Protein AF-0000000086883557 (afdb_homodimer)

Sequence (274 aa):
MPVPKRKIREAVIESIFQLNFFEIKLDELIENLNDICKEKKINMEEPLIYVKYIKENLSSIDKIIEDNLKNWSFDRIGNVEKSVLRLAIYEILEKKETPIKVIIDEAIELSKKYSEETSGKFVNGILDRIARKYERLMPVPKRKIREAVIESIFQLNFFEIKLDELIENLNDICKEKKINMEEPLIYVKYIKENLSSIDKIIEDNLKNWSFDRIGNVEKSVLRLAIYEILEKKETPIKVIIDEAIELSKKYSEETSGKFVNGILDRIARKYERL

InterPro domains:
  IPR006027 NusB/RsmB/TIM44 [PF01029] (7-132)
  IPR011605 NusB antitermination factor [MF_00073] (3-135)
  IPR011605 NusB antitermination factor [PTHR11078] (53-134)
  IPR011605 NusB antitermination factor [TIGR01951] (5-133)
  IPR035926 NusB-like superfamily [G3DSA:1.10.940.10] (3-136)
  IPR035926 NusB-like superfamily [SSF48013] (4-134)

Organism: NCBI:txid2108365

Solvent-accessible surface area (backbone atoms only — not comparable to full-atom values): 15095 Å² total; per-residue (Å²): 125,87,72,58,68,65,60,42,52,50,44,35,36,65,42,51,41,54,59,74,78,43,93,68,54,70,68,60,48,50,52,51,35,51,54,47,21,57,74,69,70,48,78,52,68,64,35,46,54,54,48,50,51,45,66,76,39,39,69,62,50,50,46,56,53,48,74,54,43,78,100,56,59,69,87,72,52,50,61,54,52,51,30,36,49,49,52,39,50,49,39,64,73,69,38,74,86,52,56,63,69,56,48,50,53,52,34,23,52,50,21,20,53,50,29,19,54,51,36,23,53,50,49,43,54,40,48,54,57,51,43,58,72,57,61,75,104,126,86,71,57,66,64,59,40,51,50,42,35,36,67,41,51,42,54,60,74,78,44,94,70,55,68,68,59,48,51,54,51,35,50,54,47,21,59,75,69,71,47,77,52,69,64,35,47,55,56,47,51,52,46,64,78,39,38,70,62,51,50,47,57,53,48,73,55,44,78,100,56,59,69,86,73,52,49,61,53,53,50,30,34,49,51,51,41,50,49,39,64,73,69,38,76,87,53,57,63,69,56,46,50,52,50,35,24,52,50,21,21,54,50,27,20,54,52,36,22,53,52,48,43,55,41,48,53,58,51,41,63,74,60,55,73,118

Secondary structure (DSSP, 8-state):
----HHHHHHHHHHHHGGGGTS---HHHHHHHHHHHHHHHT--SHHHHHHHHHHHHTHHHHHHHHHHT-SS--GGGS-HHHHHHHHHHHHHHHH-TTS-HHHHHHHHHHHHHHHHHHHHHHHHHHHHHHHHHHHHT-/----HHHHHHHHHHHHGGGGTS---HHHHHHHHHHHHHHHT--SHHHHHHHHHHHHTHHHHHHHHHHT-SS--GGGS-HHHHHHHHHHHHHHHH-TTS-HHHHHHHHHHHHHHHHHHHHHHHHHHHHHHHHHHH---

Structure (mmCIF, N/CA/C/O backbone):
data_AF-0000000086883557-model_v1
#
loop_
_entity.id
_entity.type
_entity.pdbx_description
1 polymer 'Transcription antitermination protein NusB'
#
loop_
_atom_site.group_PDB
_atom_site.id
_atom_site.type_symbol
_atom_site.label_atom_id
_atom_site.label_alt_id
_atom_site.label_comp_id
_atom_site.label_asym_id
_atom_site.label_entity_id
_atom_site.label_seq_id
_atom_site.pdbx_PDB_ins_code
_atom_site.Cartn_x
_atom_site.Cartn_y
_atom_site.Cartn_z
_atom_site.occupancy
_atom_site.B_iso_or_equiv
_atom_site.auth_seq_id
_atom_site.auth_comp_id
_atom_site.auth_asym_id
_atom_site.auth_atom_id
_atom_site.pdbx_PDB_model_num
ATOM 1 N N . MET A 1 1 ? 25.578 -9.609 -20.281 1 45.09 1 MET A N 1
ATOM 2 C CA . MET A 1 1 ? 25.766 -9.461 -18.844 1 45.09 1 MET A CA 1
ATOM 3 C C . MET A 1 1 ? 24.5 -9.867 -18.094 1 45.09 1 MET A C 1
ATOM 5 O O . MET A 1 1 ? 23.391 -9.562 -18.531 1 45.09 1 MET A O 1
ATOM 9 N N . PRO A 1 2 ? 24.609 -10.844 -17.203 1 57 2 PRO A N 1
ATOM 10 C CA . PRO A 1 2 ? 23.391 -11.414 -16.609 1 57 2 PRO A CA 1
ATOM 11 C C . PRO A 1 2 ? 22.484 -10.359 -15.992 1 57 2 PRO A C 1
ATOM 13 O O . PRO A 1 2 ? 22.953 -9.398 -15.391 1 57 2 PRO A O 1
ATOM 16 N N . VAL A 1 3 ? 21.328 -10.133 -16.562 1 70 3 VAL A N 1
ATOM 17 C CA . VAL A 1 3 ? 20.344 -9.156 -16.109 1 70 3 VAL A CA 1
ATOM 18 C C . VAL A 1 3 ? 20.156 -9.297 -14.594 1 70 3 VAL A C 1
ATOM 20 O O . VAL A 1 3 ? 20.031 -10.406 -14.078 1 70 3 VAL A O 1
ATOM 23 N N . PRO A 1 4 ? 20.312 -8.188 -13.922 1 85.31 4 PRO A N 1
ATOM 24 C CA . PRO A 1 4 ? 20.047 -8.234 -12.477 1 85.31 4 PRO A CA 1
ATOM 25 C C . PRO A 1 4 ? 18.719 -8.891 -12.141 1 85.31 4 PRO A C 1
ATOM 27 O O . PRO A 1 4 ? 17.703 -8.602 -12.789 1 85.31 4 PRO A O 1
ATOM 30 N N . LYS A 1 5 ? 18.766 -9.891 -11.305 1 93.62 5 LYS A N 1
ATOM 31 C CA . LYS A 1 5 ? 17.578 -10.633 -10.875 1 93.62 5 LYS A CA 1
ATOM 32 C C . LYS A 1 5 ? 16.453 -9.695 -10.461 1 93.62 5 LYS A C 1
ATOM 34 O O . LYS A 1 5 ? 15.281 -9.984 -10.68 1 93.62 5 LYS A O 1
ATOM 39 N N . ARG A 1 6 ? 16.781 -8.562 -10 1 94.69 6 ARG A N 1
ATOM 40 C CA . ARG A 1 6 ? 15.812 -7.562 -9.578 1 94.69 6 ARG A CA 1
ATOM 41 C C . ARG A 1 6 ? 14.961 -7.09 -10.75 1 94.69 6 ARG A C 1
ATOM 43 O O . ARG A 1 6 ? 13.75 -6.91 -10.617 1 94.69 6 ARG A O 1
ATOM 50 N N . LYS A 1 7 ? 15.57 -6.816 -11.883 1 96.06 7 LYS A N 1
ATOM 51 C CA . LYS A 1 7 ? 14.844 -6.367 -13.07 1 96.06 7 LYS A CA 1
ATOM 52 C C . LYS A 1 7 ? 13.875 -7.441 -13.562 1 96.06 7 LYS A C 1
ATOM 54 O O . LYS A 1 7 ? 12.797 -7.125 -14.062 1 96.06 7 LYS A O 1
ATOM 59 N N . ILE A 1 8 ? 14.367 -8.656 -13.445 1 97.38 8 ILE A N 1
ATOM 60 C CA . ILE A 1 8 ? 13.516 -9.781 -13.828 1 97.38 8 ILE A CA 1
ATOM 61 C C . ILE A 1 8 ? 12.281 -9.82 -12.93 1 97.38 8 ILE A C 1
ATOM 63 O O . ILE A 1 8 ? 11.148 -9.898 -13.414 1 97.38 8 ILE A O 1
ATOM 67 N N . ARG A 1 9 ? 12.539 -9.75 -11.672 1 98.31 9 ARG A N 1
ATOM 68 C CA . ARG A 1 9 ? 11.445 -9.75 -10.711 1 98.31 9 ARG A CA 1
ATOM 69 C C . ARG A 1 9 ? 10.469 -8.609 -10.984 1 98.31 9 ARG A C 1
ATOM 71 O O . ARG A 1 9 ? 9.258 -8.789 -10.922 1 98.31 9 ARG A O 1
ATOM 78 N N . GLU A 1 10 ? 10.977 -7.422 -11.273 1 98.25 10 GLU A N 1
ATOM 79 C CA . GLU A 1 10 ? 10.141 -6.258 -11.555 1 98.25 10 GLU A CA 1
ATOM 80 C C . GLU A 1 10 ? 9.281 -6.484 -12.797 1 98.25 10 GLU A C 1
ATOM 82 O O . GLU A 1 10 ? 8.086 -6.16 -12.797 1 98.25 10 GLU A O 1
ATOM 87 N N . ALA A 1 11 ? 9.906 -7.012 -13.82 1 98.25 11 ALA A N 1
ATOM 88 C CA . ALA A 1 11 ? 9.148 -7.297 -15.039 1 98.25 11 ALA A CA 1
ATOM 89 C C . ALA A 1 11 ? 8.023 -8.289 -14.766 1 98.25 11 ALA A C 1
ATOM 91 O O . ALA A 1 11 ? 6.906 -8.117 -15.266 1 98.25 11 ALA A O 1
ATOM 92 N N . VAL A 1 12 ? 8.32 -9.289 -13.969 1 98.5 12 VAL A N 1
ATOM 93 C CA . VAL A 1 12 ? 7.336 -10.312 -13.641 1 98.5 12 VAL A CA 1
ATOM 94 C C . VAL A 1 12 ? 6.191 -9.703 -12.836 1 98.5 12 VAL A C 1
ATOM 96 O O . VAL A 1 12 ? 5.02 -9.914 -13.156 1 98.5 12 VAL A O 1
ATOM 99 N N . ILE A 1 13 ? 6.512 -8.922 -11.836 1 98.56 13 ILE A N 1
ATOM 100 C CA . ILE A 1 13 ? 5.504 -8.297 -10.984 1 98.56 13 ILE A CA 1
ATOM 101 C C . ILE A 1 13 ? 4.582 -7.422 -11.836 1 98.56 13 ILE A C 1
ATOM 103 O O . ILE A 1 13 ? 3.357 -7.496 -11.703 1 98.56 13 ILE A O 1
ATOM 107 N N . GLU A 1 14 ? 5.145 -6.598 -12.703 1 98.06 14 GLU A N 1
ATOM 108 C CA . GLU A 1 14 ? 4.359 -5.699 -13.547 1 98.06 14 GLU A CA 1
ATOM 109 C C . GLU A 1 14 ? 3.438 -6.484 -14.477 1 98.06 14 GLU A C 1
ATOM 111 O O . GLU A 1 14 ? 2.311 -6.059 -14.742 1 98.06 14 GLU A O 1
ATOM 116 N N . SER A 1 15 ? 3.916 -7.59 -14.883 1 97.81 15 SER A N 1
ATOM 117 C CA . SER A 1 15 ? 3.127 -8.422 -15.789 1 97.81 15 SER A CA 1
ATOM 118 C C . SER A 1 15 ? 1.973 -9.094 -15.055 1 97.81 15 SER A C 1
ATOM 120 O O . SER A 1 15 ? 0.831 -9.055 -15.523 1 97.81 15 SER A O 1
ATOM 122 N N . ILE A 1 16 ? 2.229 -9.664 -13.914 1 98.06 16 ILE A N 1
ATOM 123 C CA . ILE A 1 16 ? 1.218 -10.484 -13.258 1 98.06 16 ILE A CA 1
ATOM 124 C C . ILE A 1 16 ? 0.276 -9.594 -12.453 1 98.06 16 ILE A C 1
ATOM 126 O O . ILE A 1 16 ? -0.76 -10.055 -11.961 1 98.06 16 ILE A O 1
ATOM 130 N N . PHE A 1 17 ? 0.63 -8.305 -12.375 1 97.12 17 PHE A N 1
ATOM 131 C CA . PHE A 1 17 ? -0.223 -7.355 -11.664 1 97.12 17 PHE A CA 1
ATOM 132 C C . PHE A 1 17 ? -1.636 -7.367 -12.234 1 97.12 17 PHE A C 1
ATOM 134 O O . PHE A 1 17 ? -2.611 -7.234 -11.5 1 97.12 17 PHE A O 1
ATOM 141 N N . GLN A 1 18 ? -1.78 -7.582 -13.461 1 93.56 18 GLN A N 1
ATOM 142 C CA . GLN A 1 18 ? -3.064 -7.547 -14.156 1 93.56 18 GLN A CA 1
ATOM 143 C C . GLN A 1 18 ? -3.963 -8.695 -13.703 1 93.56 18 GLN A C 1
ATOM 145 O O . GLN A 1 18 ? -5.188 -8.609 -13.812 1 93.56 18 GLN A O 1
ATOM 150 N N . LEU A 1 19 ? -3.354 -9.727 -13.195 1 95.81 19 LEU A N 1
ATOM 151 C CA . LEU A 1 19 ? -4.098 -10.906 -12.766 1 95.81 19 LEU A CA 1
ATOM 152 C C . LEU A 1 19 ? -5.031 -10.57 -11.609 1 95.81 19 LEU A C 1
ATOM 154 O O . LEU A 1 19 ? -5.973 -11.312 -11.328 1 95.81 19 LEU A O 1
ATOM 158 N N . ASN A 1 20 ? -4.742 -9.453 -10.938 1 93.56 20 ASN A N 1
ATOM 159 C CA . ASN A 1 20 ? -5.555 -9.055 -9.789 1 93.56 20 ASN A CA 1
ATOM 160 C C . ASN A 1 20 ? -6.91 -8.508 -10.219 1 93.56 20 ASN A C 1
ATOM 162 O O . ASN A 1 20 ? -7.836 -8.422 -9.414 1 93.56 20 ASN A O 1
ATOM 166 N N . PHE A 1 21 ? -7.082 -8.141 -11.492 1 89.69 21 PHE A N 1
ATOM 167 C CA . PHE A 1 21 ? -8.25 -7.387 -11.914 1 89.69 21 PHE A CA 1
ATOM 168 C C . PHE A 1 21 ? -9.117 -8.211 -12.859 1 89.69 21 PHE A C 1
ATOM 170 O O . PHE A 1 21 ? -10.336 -8.023 -12.93 1 89.69 21 PHE A O 1
ATOM 177 N N . PHE A 1 22 ? -8.461 -9.047 -13.656 1 86.19 22 PHE A N 1
ATOM 178 C CA . PHE A 1 22 ? -9.234 -9.797 -14.633 1 86.19 22 PHE A CA 1
ATOM 179 C C . PHE A 1 22 ? -8.57 -11.133 -14.945 1 86.19 22 PHE A C 1
ATOM 181 O O . PHE A 1 22 ? -7.395 -11.336 -14.625 1 86.19 22 PHE A O 1
ATOM 188 N N . GLU A 1 23 ? -9.492 -11.984 -15.422 1 91.38 23 GLU A N 1
ATOM 189 C CA . GLU A 1 23 ? -8.945 -13.227 -15.969 1 91.38 23 GLU A CA 1
ATOM 190 C C . GLU A 1 23 ? -8.273 -12.984 -17.312 1 91.38 23 GLU A C 1
ATOM 192 O O . GLU A 1 23 ? -8.883 -12.43 -18.234 1 91.38 23 GLU A O 1
ATOM 197 N N . ILE A 1 24 ? -7.039 -13.227 -17.359 1 93.81 24 ILE A N 1
ATOM 198 C CA . ILE A 1 24 ? -6.281 -13 -18.594 1 93.81 24 ILE A CA 1
ATOM 199 C C . ILE A 1 24 ? -5.75 -14.328 -19.125 1 93.81 24 ILE A C 1
ATOM 201 O O . ILE A 1 24 ? -5.273 -15.164 -18.359 1 93.81 24 ILE A O 1
ATOM 205 N N . LYS A 1 25 ? -5.84 -14.484 -20.422 1 96.31 25 LYS A N 1
ATOM 206 C CA . LYS A 1 25 ? -5.281 -15.68 -21.047 1 96.31 25 LYS A CA 1
ATOM 207 C C . LYS A 1 25 ? -3.756 -15.633 -21.062 1 96.31 25 LYS A C 1
ATOM 209 O O . LYS A 1 25 ? -3.166 -14.547 -21.094 1 96.31 25 LYS A O 1
ATOM 214 N N . LEU A 1 26 ? -3.217 -16.797 -21.031 1 96.56 26 LEU A N 1
ATOM 215 C CA . LEU A 1 26 ? -1.764 -16.906 -20.984 1 96.56 26 LEU A CA 1
ATOM 216 C C . LEU A 1 26 ? -1.119 -16.172 -22.141 1 96.56 26 LEU A C 1
ATOM 218 O O . LEU A 1 26 ? -0.122 -15.461 -21.969 1 96.56 26 LEU A O 1
ATOM 222 N N . ASP A 1 27 ? -1.685 -16.25 -23.297 1 96.88 27 ASP A N 1
ATOM 223 C CA . ASP A 1 27 ? -1.111 -15.617 -24.484 1 96.88 27 ASP A CA 1
ATOM 224 C C . ASP A 1 27 ? -1.083 -14.102 -24.328 1 96.88 27 ASP A C 1
ATOM 226 O O . ASP A 1 27 ? -0.116 -13.445 -24.734 1 96.88 27 ASP A O 1
ATOM 230 N N . GLU A 1 28 ? -2.148 -13.531 -23.844 1 96.75 28 GLU A N 1
ATOM 231 C CA . GLU A 1 28 ? -2.217 -12.094 -23.609 1 96.75 28 GLU A CA 1
ATOM 232 C C . GLU A 1 28 ? -1.212 -11.656 -22.547 1 96.75 28 GLU A C 1
ATOM 234 O O . GLU A 1 28 ? -0.59 -10.602 -22.656 1 96.75 28 GLU A O 1
ATOM 239 N N . LEU A 1 29 ? -1.139 -12.469 -21.531 1 96.88 29 LEU A N 1
ATOM 240 C CA . LEU A 1 29 ? -0.191 -12.203 -20.453 1 96.88 29 LEU A CA 1
ATOM 241 C C . LEU A 1 29 ? 1.24 -12.18 -20.984 1 96.88 29 LEU A C 1
ATOM 243 O O . LEU A 1 29 ? 2.041 -11.336 -20.594 1 96.88 29 LEU A O 1
ATOM 247 N N . ILE A 1 30 ? 1.57 -13.094 -21.891 1 97.12 30 ILE A N 1
ATOM 248 C CA . ILE A 1 30 ? 2.896 -13.203 -22.5 1 97.12 30 ILE A CA 1
ATOM 249 C C . ILE A 1 30 ? 3.166 -12 -23.391 1 97.12 30 ILE A C 1
ATOM 251 O O . ILE A 1 30 ? 4.277 -11.461 -23.391 1 97.12 30 ILE A O 1
ATOM 255 N N . GLU A 1 31 ? 2.164 -11.57 -24.078 1 97.25 31 GLU A N 1
ATOM 256 C CA . GLU A 1 31 ? 2.305 -10.391 -24.922 1 97.25 31 GLU A CA 1
ATOM 257 C C . GLU A 1 31 ? 2.627 -9.156 -24.078 1 97.25 31 GLU A C 1
ATOM 259 O O . GLU A 1 31 ? 3.498 -8.359 -24.453 1 97.25 31 GLU A O 1
ATOM 264 N N . ASN A 1 32 ? 1.91 -9 -23 1 96.69 32 ASN A N 1
ATOM 265 C CA . ASN A 1 32 ? 2.17 -7.895 -22.078 1 96.69 32 ASN A CA 1
ATOM 266 C C . ASN A 1 32 ? 3.592 -7.949 -21.531 1 96.69 32 ASN A C 1
ATOM 268 O O . ASN A 1 32 ? 4.266 -6.926 -21.438 1 96.69 32 ASN A O 1
ATOM 272 N N . LEU A 1 33 ? 4 -9.141 -21.172 1 98 33 LEU A N 1
ATOM 273 C CA . LEU A 1 33 ? 5.348 -9.344 -20.641 1 98 33 LEU A CA 1
ATOM 274 C C . LEU A 1 33 ? 6.395 -8.922 -21.672 1 98 33 LEU A C 1
ATOM 276 O O . LEU A 1 33 ? 7.41 -8.32 -21.328 1 98 33 LEU A O 1
ATOM 280 N N . ASN A 1 34 ? 6.141 -9.289 -22.891 1 97.81 34 ASN A N 1
ATOM 281 C CA . ASN A 1 34 ? 7.055 -8.922 -23.969 1 97.81 34 ASN A CA 1
ATOM 282 C C . ASN A 1 34 ? 7.242 -7.406 -24.047 1 97.81 34 ASN A C 1
ATOM 284 O O . ASN A 1 34 ? 8.367 -6.926 -24.188 1 97.81 34 ASN A O 1
ATOM 288 N N . ASP A 1 35 ? 6.18 -6.676 -23.969 1 97.94 35 ASP A N 1
ATOM 289 C CA . ASP A 1 35 ? 6.23 -5.219 -24 1 97.94 35 ASP A CA 1
ATOM 290 C C . ASP A 1 35 ? 7.016 -4.664 -22.812 1 97.94 35 ASP A C 1
ATOM 292 O O . ASP A 1 35 ? 7.824 -3.75 -22.969 1 97.94 35 ASP A O 1
ATOM 296 N N . ILE A 1 36 ? 6.789 -5.227 -21.656 1 97.75 36 ILE A N 1
ATOM 297 C CA . ILE A 1 36 ? 7.457 -4.793 -20.438 1 97.75 36 ILE A CA 1
ATOM 298 C C . ILE A 1 36 ? 8.961 -5.039 -20.562 1 97.75 36 ILE A C 1
ATOM 300 O O . ILE A 1 36 ? 9.766 -4.168 -20.219 1 97.75 36 ILE A O 1
ATOM 304 N N . CYS A 1 37 ? 9.312 -6.215 -21.016 1 98 37 CYS A N 1
ATOM 305 C CA . CYS A 1 37 ? 10.719 -6.57 -21.156 1 98 37 CYS A CA 1
ATOM 306 C C . CYS A 1 37 ? 11.414 -5.672 -22.172 1 98 37 CYS A C 1
ATOM 308 O O . CYS A 1 37 ? 12.57 -5.293 -21.984 1 98 37 CYS A O 1
ATOM 310 N N . LYS A 1 38 ? 10.727 -5.367 -23.219 1 97.5 38 LYS A N 1
ATOM 311 C CA . LYS A 1 38 ? 11.266 -4.438 -24.203 1 97.5 38 LYS A CA 1
ATOM 312 C C . LYS A 1 38 ? 11.523 -3.068 -23.594 1 97.5 38 LYS A C 1
ATOM 314 O O . LYS A 1 38 ? 12.594 -2.482 -23.797 1 97.5 38 LYS A O 1
ATOM 319 N N . GLU A 1 39 ? 10.617 -2.631 -22.891 1 96.31 39 GLU A N 1
ATOM 320 C CA . GLU A 1 39 ? 10.742 -1.332 -22.234 1 96.31 39 GLU A CA 1
ATOM 321 C C . GLU A 1 39 ? 11.906 -1.321 -21.25 1 96.31 39 GLU A C 1
ATOM 323 O O . GLU A 1 39 ? 12.609 -0.32 -21.125 1 96.31 39 GLU A O 1
ATOM 328 N N . LYS A 1 40 ? 12.062 -2.479 -20.547 1 96 40 LYS A N 1
ATOM 329 C CA . LYS A 1 40 ? 13.102 -2.574 -19.516 1 96 40 LYS A CA 1
ATOM 330 C C . LYS A 1 40 ? 14.422 -3.025 -20.125 1 96 40 LYS A C 1
ATOM 332 O O . LYS A 1 40 ? 15.43 -3.125 -19.422 1 96 40 LYS A O 1
ATOM 337 N N . LYS A 1 41 ? 14.414 -3.297 -21.391 1 95.56 41 LYS A N 1
ATOM 338 C CA . LYS A 1 41 ? 15.602 -3.723 -22.125 1 95.56 41 LYS A CA 1
ATOM 339 C C . LYS A 1 41 ? 16.219 -4.973 -21.5 1 95.56 41 LYS A C 1
ATOM 341 O O . LYS A 1 41 ? 17.422 -5.023 -21.266 1 95.56 41 LYS A O 1
ATOM 346 N N . ILE A 1 42 ? 15.352 -5.965 -21.203 1 96.06 42 ILE A N 1
ATOM 347 C CA . ILE A 1 42 ? 15.844 -7.242 -20.703 1 96.06 42 ILE A CA 1
ATOM 348 C C . ILE A 1 42 ? 15.305 -8.375 -21.578 1 96.06 42 ILE A C 1
ATOM 350 O O . ILE A 1 42 ? 14.281 -8.219 -22.25 1 96.06 42 ILE A O 1
ATOM 354 N N . ASN A 1 43 ? 16.031 -9.469 -21.531 1 95.38 43 ASN A N 1
ATOM 355 C CA . ASN A 1 43 ? 15.594 -10.672 -22.234 1 95.38 43 ASN A CA 1
ATOM 356 C C . ASN A 1 43 ? 14.383 -11.297 -21.547 1 95.38 43 ASN A C 1
ATOM 358 O O . ASN A 1 43 ? 14.328 -11.367 -20.312 1 95.38 43 ASN A O 1
ATOM 362 N N . MET A 1 44 ? 13.422 -11.734 -22.328 1 95.81 44 MET A N 1
ATOM 363 C CA . MET A 1 44 ? 12.148 -12.219 -21.797 1 95.81 44 MET A CA 1
ATOM 364 C C . MET A 1 44 ? 12.25 -13.68 -21.391 1 95.81 44 MET A C 1
ATOM 366 O O . MET A 1 44 ? 11.352 -14.211 -20.734 1 95.81 44 MET A O 1
ATOM 370 N N . GLU A 1 45 ? 13.336 -14.336 -21.688 1 96.19 45 GLU A N 1
ATOM 371 C CA . GLU A 1 45 ? 13.453 -15.773 -21.484 1 96.19 45 GLU A CA 1
ATOM 372 C C . GLU A 1 45 ? 13.188 -16.156 -20.031 1 96.19 45 GLU A C 1
ATOM 374 O O . GLU A 1 45 ? 12.32 -16.984 -19.75 1 96.19 45 GLU A O 1
ATOM 379 N N . GLU A 1 46 ? 13.898 -15.562 -19.172 1 96.69 46 GLU A N 1
ATOM 380 C CA . GLU A 1 46 ? 13.75 -15.938 -17.766 1 96.69 46 GLU A CA 1
ATOM 381 C C . GLU A 1 46 ? 12.422 -15.43 -17.203 1 96.69 46 GLU A C 1
ATOM 383 O O . GLU A 1 46 ? 11.664 -16.188 -16.594 1 96.69 46 GLU A O 1
ATOM 388 N N . PRO A 1 47 ? 12.047 -14.133 -17.438 1 98.12 47 PRO A N 1
ATOM 389 C CA . PRO A 1 47 ? 10.734 -13.68 -16.969 1 98.12 47 PRO A CA 1
ATOM 390 C C . PRO A 1 47 ? 9.586 -14.547 -17.484 1 98.12 47 PRO A C 1
ATOM 392 O O . PRO A 1 47 ? 8.594 -14.734 -16.781 1 98.12 47 PRO A O 1
ATOM 395 N N . LEU A 1 48 ? 9.734 -15.031 -18.625 1 98.25 48 LEU A N 1
ATOM 396 C CA . LEU A 1 48 ? 8.68 -15.852 -19.219 1 98.25 48 LEU A CA 1
ATOM 397 C C . LEU A 1 48 ? 8.461 -17.125 -18.406 1 98.25 48 LEU A C 1
ATOM 399 O O . LEU A 1 48 ? 7.32 -17.547 -18.219 1 98.25 48 LEU A O 1
ATOM 403 N N . ILE A 1 49 ? 9.523 -17.656 -17.953 1 98.12 49 ILE A N 1
ATOM 404 C CA . ILE A 1 49 ? 9.43 -18.859 -17.125 1 98.12 49 ILE A CA 1
ATOM 405 C C . ILE A 1 49 ? 8.664 -18.547 -15.844 1 98.12 49 ILE A C 1
ATOM 407 O O . ILE A 1 49 ? 7.77 -19.312 -15.445 1 98.12 49 ILE A O 1
ATOM 411 N N . TYR A 1 50 ? 9 -17.422 -15.203 1 98.38 50 TYR A N 1
ATOM 412 C CA . TYR A 1 50 ? 8.32 -17 -13.992 1 98.38 50 TYR A CA 1
ATOM 413 C C . TYR A 1 50 ? 6.824 -16.844 -14.234 1 98.38 50 TYR A C 1
ATOM 415 O O . TYR A 1 50 ? 6.008 -17.438 -13.523 1 98.38 50 TYR A O 1
ATOM 423 N N . VAL A 1 51 ? 6.441 -16.078 -15.297 1 98.44 51 VAL A N 1
ATOM 424 C CA . VAL A 1 51 ? 5.066 -15.672 -15.555 1 98.44 51 VAL A CA 1
ATOM 425 C C . VAL A 1 51 ? 4.234 -16.891 -15.945 1 98.44 51 VAL A C 1
ATOM 427 O O . VAL A 1 51 ? 3.094 -17.047 -15.492 1 98.44 51 VAL A O 1
ATOM 430 N N . LYS A 1 52 ? 4.801 -17.766 -16.734 1 98.38 52 LYS A N 1
ATOM 431 C CA . LYS A 1 52 ? 4.105 -18.984 -17.141 1 98.38 52 LYS A CA 1
ATOM 432 C C . LYS A 1 52 ? 3.789 -19.859 -15.945 1 98.38 52 LYS A C 1
ATOM 434 O O . LYS A 1 52 ? 2.664 -20.344 -15.797 1 98.38 52 LYS A O 1
ATOM 439 N N . TYR A 1 53 ? 4.777 -20.078 -15.133 1 98.38 53 TYR A N 1
ATOM 440 C CA . TYR A 1 53 ? 4.578 -20.922 -13.961 1 98.38 53 TYR A CA 1
ATOM 441 C C . TYR A 1 53 ? 3.51 -20.328 -13.047 1 98.38 53 TYR A C 1
ATOM 443 O O . TYR A 1 53 ? 2.598 -21.047 -12.609 1 98.38 53 TYR A O 1
ATOM 451 N N . ILE A 1 54 ? 3.592 -19.062 -12.742 1 98.5 54 ILE A N 1
ATOM 452 C CA . ILE A 1 54 ? 2.672 -18.406 -11.812 1 98.5 54 ILE A CA 1
ATOM 453 C C 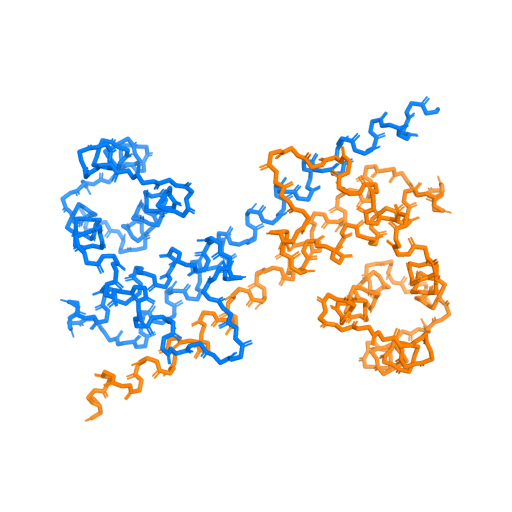. ILE A 1 54 ? 1.251 -18.469 -12.367 1 98.5 54 ILE A C 1
ATOM 455 O O . ILE A 1 54 ? 0.31 -18.797 -11.648 1 98.5 54 ILE A O 1
ATOM 459 N N . LYS A 1 55 ? 1.136 -18.141 -13.656 1 98.38 55 LYS A N 1
ATOM 460 C CA . LYS A 1 55 ? -0.188 -18.172 -14.266 1 98.38 55 LYS A CA 1
ATOM 461 C C . LYS A 1 55 ? -0.784 -19.578 -14.219 1 98.38 55 LYS A C 1
ATOM 463 O O . LYS A 1 55 ? -1.957 -19.75 -13.883 1 98.38 55 LYS A O 1
ATOM 468 N N . GLU A 1 56 ? -0.016 -20.594 -14.508 1 97.56 56 GLU A N 1
ATOM 469 C CA . GLU A 1 56 ? -0.472 -21.984 -14.578 1 97.56 56 GLU A CA 1
ATOM 470 C C . GLU A 1 56 ? -0.792 -22.531 -13.188 1 97.56 56 GLU A C 1
ATOM 472 O O . GLU A 1 56 ? -1.591 -23.453 -13.055 1 97.56 56 GLU A O 1
ATOM 477 N N . ASN A 1 57 ? -0.154 -21.984 -12.188 1 97.88 57 ASN A N 1
ATOM 478 C CA . ASN A 1 57 ? -0.333 -22.484 -10.828 1 97.88 57 ASN A CA 1
ATOM 479 C C . ASN A 1 57 ? -0.942 -21.422 -9.922 1 97.88 57 ASN A C 1
ATOM 481 O O . ASN A 1 57 ? -0.726 -21.438 -8.703 1 97.88 57 ASN A O 1
ATOM 485 N N . LEU A 1 58 ? -1.644 -20.5 -10.484 1 97.88 58 LEU A N 1
ATOM 486 C CA . LEU A 1 58 ? -2.141 -19.328 -9.766 1 97.88 58 LEU A CA 1
ATOM 487 C C . LEU A 1 58 ? -3.006 -19.734 -8.578 1 97.88 58 LEU A C 1
ATOM 489 O O . LEU A 1 58 ? -2.83 -19.234 -7.473 1 97.88 58 LEU A O 1
ATOM 493 N N . SER A 1 59 ? -3.918 -20.672 -8.812 1 97.31 59 SER A N 1
ATOM 494 C CA . SER A 1 59 ? -4.832 -21.094 -7.758 1 97.31 59 SER A CA 1
ATOM 495 C C . SER A 1 59 ? -4.07 -21.719 -6.59 1 97.31 59 SER A C 1
ATOM 497 O O . SER A 1 59 ? -4.379 -21.453 -5.426 1 97.31 59 SER A O 1
ATOM 499 N N . SER A 1 60 ? -3.086 -22.547 -6.883 1 97.81 60 SER A N 1
ATOM 500 C CA . SER A 1 60 ? -2.277 -23.188 -5.852 1 97.81 60 SER A CA 1
ATOM 501 C C . SER A 1 60 ? -1.446 -22.156 -5.082 1 97.81 60 SER A C 1
ATOM 503 O O . SER A 1 60 ? -1.325 -22.234 -3.859 1 97.81 60 SER A O 1
ATOM 505 N N . ILE A 1 61 ? -0.885 -21.25 -5.781 1 98 61 ILE A N 1
ATOM 506 C CA . ILE A 1 61 ? -0.066 -20.203 -5.176 1 98 61 ILE A CA 1
ATOM 507 C C . ILE A 1 61 ? -0.93 -19.328 -4.266 1 98 61 ILE A C 1
ATOM 509 O O . ILE A 1 61 ? -0.556 -19.062 -3.121 1 98 61 ILE A O 1
ATOM 513 N N . ASP A 1 62 ? -2.123 -18.969 -4.766 1 97.31 62 ASP A N 1
ATOM 514 C CA . ASP A 1 62 ? -3.033 -18.156 -3.971 1 97.31 62 ASP A CA 1
ATOM 515 C C . ASP A 1 62 ? -3.486 -18.891 -2.719 1 97.31 62 ASP A C 1
ATOM 517 O O . ASP A 1 62 ? -3.668 -18.297 -1.66 1 97.31 62 ASP A O 1
ATOM 521 N N . LYS A 1 63 ? -3.676 -20.156 -2.85 1 96.81 63 LYS A N 1
ATOM 522 C CA . LYS A 1 63 ? -4.074 -20.953 -1.701 1 96.81 63 LYS A CA 1
ATOM 523 C C . LYS A 1 63 ? -2.992 -20.953 -0.625 1 96.81 63 LYS A C 1
ATOM 525 O O . LYS A 1 63 ? -3.297 -20.922 0.569 1 96.81 63 LYS A O 1
ATOM 530 N N . ILE A 1 64 ? -1.693 -21.047 -1.053 1 96.62 64 ILE A N 1
ATOM 531 C CA . ILE A 1 64 ? -0.582 -20.984 -0.109 1 96.62 64 ILE A CA 1
ATOM 532 C C . ILE A 1 64 ? -0.622 -19.672 0.655 1 96.62 64 ILE A C 1
ATOM 534 O O . ILE A 1 64 ? -0.422 -19.641 1.872 1 96.62 64 ILE A O 1
ATOM 538 N N . ILE A 1 65 ? -0.879 -18.562 -0.041 1 96.88 65 ILE A N 1
ATOM 539 C CA . ILE A 1 65 ? -0.99 -17.25 0.597 1 96.88 65 ILE A CA 1
ATOM 540 C C . ILE A 1 65 ? -2.146 -17.266 1.594 1 96.88 65 ILE A C 1
ATOM 542 O O . ILE A 1 65 ? -1.975 -16.891 2.758 1 96.88 65 ILE A O 1
ATOM 546 N N . GLU A 1 66 ? -3.283 -17.703 1.14 1 95.44 66 GLU A N 1
ATOM 547 C CA . GLU A 1 66 ? -4.504 -17.719 1.939 1 95.44 66 GLU A CA 1
ATOM 548 C C . GLU A 1 66 ? -4.32 -18.516 3.223 1 95.44 66 GLU A C 1
ATOM 550 O O . GLU A 1 66 ? -4.797 -18.125 4.285 1 95.44 66 GLU A O 1
ATOM 555 N N . ASP A 1 67 ? -3.684 -19.625 3.088 1 94.25 67 ASP A N 1
ATOM 556 C CA . ASP A 1 67 ? -3.471 -20.516 4.219 1 94.25 67 ASP A CA 1
ATOM 557 C C . ASP A 1 67 ? -2.582 -19.875 5.277 1 94.25 67 ASP A C 1
ATOM 559 O O . ASP A 1 67 ? -2.518 -20.344 6.414 1 94.25 67 ASP A O 1
ATOM 563 N N . ASN A 1 68 ? -1.861 -18.875 4.844 1 94 68 ASN A N 1
ATOM 564 C CA . ASN A 1 68 ? -0.934 -18.234 5.777 1 94 68 ASN A CA 1
ATOM 565 C C . ASN A 1 68 ? -1.404 -16.844 6.176 1 94 68 ASN A C 1
ATOM 567 O O . ASN A 1 68 ? -0.625 -16.047 6.703 1 94 68 ASN A O 1
ATOM 571 N N . LEU A 1 69 ? -2.594 -16.594 5.793 1 90.56 69 LEU A N 1
ATOM 572 C CA . LEU A 1 69 ? -3.227 -15.352 6.219 1 90.56 69 LEU A CA 1
ATOM 573 C C . LEU A 1 69 ? -3.889 -15.516 7.582 1 90.56 69 LEU A C 1
ATOM 575 O O . LEU A 1 69 ? -4.477 -16.562 7.867 1 90.56 69 LEU A O 1
ATOM 579 N N . LYS A 1 70 ? -3.539 -14.672 8.5 1 80.5 70 LYS A N 1
ATOM 580 C CA . LYS A 1 70 ? -4.18 -14.656 9.812 1 80.5 70 LYS A CA 1
ATOM 581 C C . LYS A 1 70 ? -5.309 -13.633 9.859 1 80.5 70 LYS A C 1
ATOM 583 O O . LYS A 1 70 ? -5.074 -12.43 9.703 1 80.5 70 LYS A O 1
ATOM 588 N N . ASN A 1 71 ? -6.609 -14.039 10.078 1 75.56 71 ASN A N 1
ATOM 589 C CA . ASN A 1 71 ? -7.738 -13.164 10.375 1 75.56 71 ASN A CA 1
ATOM 590 C C . ASN A 1 71 ? -8.062 -12.242 9.195 1 75.56 71 ASN A C 1
ATOM 592 O O . ASN A 1 71 ? -8.609 -11.156 9.383 1 75.56 71 ASN A O 1
ATOM 596 N N . TRP A 1 72 ? -7.457 -12.383 7.965 1 75 72 TRP A N 1
ATOM 597 C CA . TRP A 1 72 ? -7.723 -11.578 6.777 1 75 72 TRP A CA 1
ATOM 598 C C . TRP A 1 72 ? -8.188 -12.453 5.617 1 75 72 TRP A C 1
ATOM 600 O O . TRP A 1 72 ? -7.82 -13.633 5.531 1 75 72 TRP A O 1
ATOM 610 N N . SER A 1 73 ? -9.062 -11.867 4.867 1 87.56 73 SER A N 1
ATOM 611 C CA . SER A 1 73 ? -9.438 -12.547 3.627 1 87.56 73 SER A CA 1
ATOM 612 C C . SER A 1 73 ? -8.484 -12.18 2.492 1 87.56 73 SER A C 1
ATOM 614 O O . SER A 1 73 ? -7.859 -11.117 2.514 1 87.56 73 SER A O 1
ATOM 616 N N . PHE A 1 74 ? -8.297 -13.094 1.611 1 91.69 74 PHE A N 1
ATOM 617 C CA . PHE A 1 74 ? -7.414 -12.93 0.466 1 91.69 74 PHE A CA 1
ATOM 618 C C . PHE A 1 74 ? -7.766 -11.664 -0.31 1 91.69 74 PHE A C 1
ATOM 620 O O . PHE A 1 74 ? -6.875 -10.953 -0.78 1 91.69 74 PHE A O 1
ATOM 627 N N . ASP A 1 75 ? -9.086 -11.312 -0.353 1 87.81 75 ASP A N 1
ATOM 628 C CA . ASP A 1 75 ? -9.578 -10.203 -1.162 1 87.81 75 ASP A CA 1
ATOM 629 C C . ASP A 1 75 ? -9.172 -8.859 -0.555 1 87.81 75 ASP A C 1
ATOM 631 O O . ASP A 1 75 ? -9.219 -7.828 -1.229 1 87.81 75 ASP A O 1
ATOM 635 N N . ARG A 1 76 ? -8.672 -8.859 0.644 1 86.38 76 ARG A N 1
ATOM 636 C CA . ARG A 1 76 ? -8.312 -7.621 1.336 1 86.38 76 ARG A CA 1
ATOM 637 C C . ARG A 1 76 ? -6.832 -7.305 1.157 1 86.38 76 ARG A C 1
ATOM 639 O O . ARG A 1 76 ? -6.379 -6.211 1.501 1 86.38 76 ARG A O 1
ATOM 646 N N . ILE A 1 77 ? -6.105 -8.312 0.636 1 93.5 77 ILE A N 1
ATOM 647 C CA . ILE A 1 77 ? -4.695 -8.078 0.364 1 93.5 77 ILE A CA 1
ATOM 648 C C . ILE A 1 77 ? -4.551 -7.109 -0.809 1 93.5 77 ILE A C 1
ATOM 650 O O . ILE A 1 77 ? -5.27 -7.223 -1.805 1 93.5 77 ILE A O 1
ATOM 654 N N . GLY A 1 78 ? -3.65 -6.141 -0.661 1 94.38 78 GLY A N 1
ATOM 655 C CA . GLY A 1 78 ? -3.393 -5.219 -1.757 1 94.38 78 GLY A CA 1
ATOM 656 C C . GLY A 1 78 ? -2.873 -5.906 -3.006 1 94.38 78 GLY A C 1
ATOM 657 O O . GLY A 1 78 ? -2.174 -6.918 -2.916 1 94.38 78 GLY A O 1
ATOM 658 N N . ASN A 1 79 ? -3.188 -5.316 -4.129 1 95.38 79 ASN A N 1
ATOM 659 C CA . ASN A 1 79 ? -2.779 -5.902 -5.402 1 95.38 79 ASN A CA 1
ATOM 660 C C . ASN A 1 79 ? -1.259 -5.977 -5.52 1 95.38 79 ASN A C 1
ATOM 662 O O . ASN A 1 79 ? -0.724 -6.926 -6.098 1 95.38 79 ASN A O 1
ATOM 666 N N . VAL A 1 80 ? -0.565 -4.965 -5 1 97.56 80 VAL A N 1
ATOM 667 C CA . VAL A 1 80 ? 0.894 -4.992 -4.996 1 97.56 80 VAL A CA 1
ATOM 668 C C . VAL A 1 80 ? 1.386 -6.188 -4.18 1 97.56 80 VAL A C 1
ATOM 670 O O . VAL A 1 80 ? 2.193 -6.984 -4.66 1 97.56 80 VAL A O 1
ATOM 673 N N . GLU A 1 81 ? 0.885 -6.32 -2.961 1 98 81 GLU A N 1
ATOM 674 C CA . GLU A 1 81 ? 1.299 -7.395 -2.064 1 98 81 GLU A CA 1
ATOM 675 C C . GLU A 1 81 ? 0.964 -8.766 -2.654 1 98 81 GLU A C 1
ATOM 677 O O 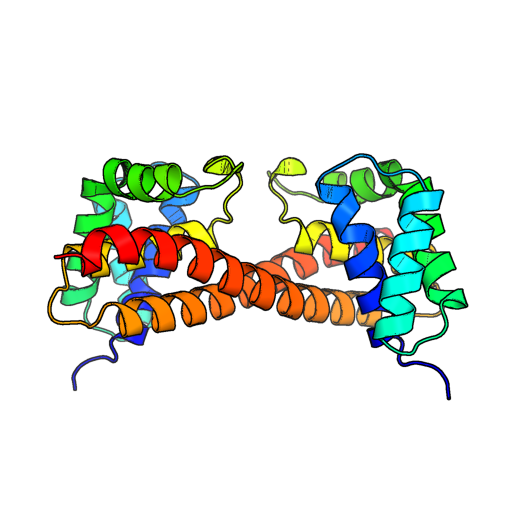. GLU A 1 81 ? 1.77 -9.695 -2.572 1 98 81 GLU A O 1
ATOM 682 N N . LYS A 1 82 ? -0.17 -8.914 -3.273 1 97.81 82 LYS A N 1
ATOM 683 C CA . LYS A 1 82 ? -0.529 -10.164 -3.93 1 97.81 82 LYS A CA 1
ATOM 684 C C . LYS A 1 82 ? 0.501 -10.547 -4.992 1 97.81 82 LYS A C 1
ATOM 686 O O . LYS A 1 82 ? 0.97 -11.688 -5.027 1 97.81 82 LYS A O 1
ATOM 691 N N . SER A 1 83 ? 0.811 -9.57 -5.801 1 98.62 83 SER A N 1
ATOM 692 C CA . SER A 1 83 ? 1.726 -9.812 -6.91 1 98.62 83 SER A CA 1
ATOM 693 C C . SER A 1 83 ? 3.113 -10.195 -6.41 1 98.62 83 SER A C 1
ATOM 695 O O . SER A 1 83 ? 3.725 -11.141 -6.922 1 98.62 83 SER A O 1
ATOM 697 N N . VAL A 1 84 ? 3.566 -9.492 -5.379 1 98.81 84 VAL A N 1
ATOM 698 C CA . VAL A 1 84 ? 4.895 -9.742 -4.824 1 98.81 84 VAL A CA 1
ATOM 699 C C . VAL A 1 84 ? 4.922 -11.117 -4.156 1 98.81 84 VAL A C 1
ATOM 701 O O . VAL A 1 84 ? 5.887 -11.867 -4.312 1 98.81 84 VAL A O 1
ATOM 704 N N . LEU A 1 85 ? 3.885 -11.477 -3.482 1 98.69 85 LEU A N 1
ATOM 705 C CA . LEU A 1 85 ? 3.807 -12.758 -2.795 1 98.69 85 LEU A CA 1
ATOM 706 C C . LEU A 1 85 ? 3.787 -13.914 -3.793 1 98.69 85 LEU A C 1
ATOM 708 O O . LEU A 1 85 ? 4.453 -14.93 -3.588 1 98.69 85 LEU A O 1
ATOM 712 N N . ARG A 1 86 ? 3.043 -13.727 -4.867 1 98.69 86 ARG A N 1
ATOM 713 C CA . ARG A 1 86 ? 2.986 -14.75 -5.902 1 98.69 86 ARG A CA 1
ATOM 714 C C . ARG A 1 86 ? 4.367 -15.008 -6.492 1 98.69 86 ARG A C 1
ATOM 716 O O . ARG A 1 86 ? 4.77 -16.172 -6.672 1 98.69 86 ARG A O 1
ATOM 723 N N . LEU A 1 87 ? 5.078 -13.945 -6.727 1 98.75 87 LEU A N 1
ATOM 724 C CA . LEU A 1 87 ? 6.438 -14.07 -7.246 1 98.75 87 LEU A CA 1
ATOM 725 C C . LEU A 1 87 ? 7.34 -14.773 -6.242 1 98.75 87 LEU A C 1
ATOM 727 O O . LEU A 1 87 ? 8.094 -15.68 -6.605 1 98.75 87 LEU A O 1
ATOM 731 N N . ALA A 1 88 ? 7.309 -14.367 -4.988 1 98.5 88 ALA A N 1
ATOM 732 C CA . ALA A 1 88 ? 8.172 -14.914 -3.949 1 98.5 88 ALA A CA 1
ATOM 733 C C . ALA A 1 88 ? 7.898 -16.406 -3.74 1 98.5 88 ALA A C 1
ATOM 735 O O . ALA A 1 88 ? 8.828 -17.188 -3.572 1 98.5 88 ALA A O 1
ATOM 736 N N . ILE A 1 89 ? 6.656 -16.797 -3.803 1 98.06 89 ILE A N 1
ATOM 737 C CA . ILE A 1 89 ? 6.273 -18.188 -3.596 1 98.06 89 ILE A CA 1
ATOM 738 C C . ILE A 1 89 ? 6.805 -19.047 -4.746 1 98.06 89 ILE A C 1
ATOM 740 O O . ILE A 1 89 ? 7.328 -20.141 -4.523 1 98.06 89 ILE A O 1
ATOM 744 N N . TYR A 1 90 ? 6.68 -18.516 -5.969 1 98.31 90 TYR A N 1
ATOM 745 C CA . TYR A 1 90 ? 7.289 -19.203 -7.102 1 98.31 90 TYR A CA 1
ATOM 746 C C . TYR A 1 90 ? 8.766 -19.469 -6.848 1 98.31 90 TYR A C 1
ATOM 748 O O . TYR A 1 90 ? 9.25 -20.578 -7.047 1 98.31 90 TYR A O 1
ATOM 756 N N . GLU A 1 91 ? 9.477 -18.375 -6.418 1 97.88 91 GLU A N 1
ATOM 757 C CA . GLU A 1 91 ? 10.914 -18.516 -6.223 1 97.88 91 GLU A CA 1
ATOM 758 C C . GLU A 1 91 ? 11.227 -19.516 -5.105 1 97.88 91 GLU A C 1
ATOM 760 O O . GLU A 1 91 ? 12.156 -20.312 -5.223 1 97.88 91 GLU A O 1
ATOM 765 N N . ILE A 1 92 ? 10.453 -19.484 -4.062 1 97 92 ILE A N 1
ATOM 766 C CA . ILE A 1 92 ? 10.656 -20.391 -2.938 1 97 92 ILE A CA 1
ATOM 767 C C . ILE A 1 92 ? 10.461 -21.828 -3.396 1 97 92 ILE A C 1
ATOM 769 O O . ILE A 1 92 ? 11.219 -22.719 -3.006 1 97 92 ILE A O 1
ATOM 773 N N . LEU A 1 93 ? 9.516 -22.047 -4.273 1 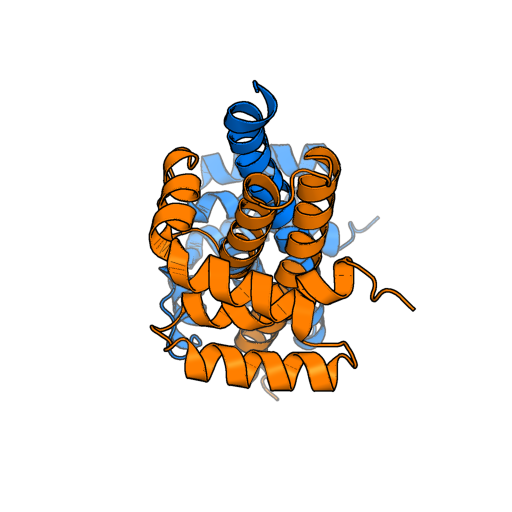95.88 93 LEU A N 1
ATOM 774 C CA . LEU A 1 93 ? 9.141 -23.391 -4.688 1 95.88 93 LEU A CA 1
ATOM 775 C C . LEU A 1 93 ? 10.094 -23.906 -5.766 1 95.88 93 LEU A C 1
ATOM 777 O O . LEU A 1 93 ? 10.43 -25.094 -5.789 1 95.88 93 LEU A O 1
ATOM 781 N N . GLU A 1 94 ? 10.516 -23 -6.641 1 96.25 94 GLU A N 1
ATOM 782 C CA . GLU A 1 94 ? 11.133 -23.5 -7.875 1 96.25 94 GLU A CA 1
ATOM 783 C C . GLU A 1 94 ? 12.602 -23.109 -7.949 1 96.25 94 GLU A C 1
ATOM 785 O O . GLU A 1 94 ? 13.359 -23.672 -8.734 1 96.25 94 GLU A O 1
ATOM 790 N N . LYS A 1 95 ? 12.969 -21.969 -7.277 1 95 95 LYS A N 1
ATOM 791 C CA . LYS A 1 95 ? 14.352 -21.516 -7.324 1 95 95 LYS A CA 1
ATOM 792 C C . LYS A 1 95 ? 15.117 -21.922 -6.074 1 95 95 LYS A C 1
ATOM 794 O O . LYS A 1 95 ? 15.555 -21.078 -5.293 1 95 95 LYS A O 1
ATOM 799 N N . LYS A 1 96 ? 15.523 -23.172 -6.023 1 91.56 96 LYS A N 1
ATOM 800 C CA . LYS A 1 96 ? 16.109 -23.781 -4.832 1 91.56 96 LYS A CA 1
ATOM 801 C C . LYS A 1 96 ? 17.531 -23.297 -4.602 1 91.56 96 LYS A C 1
ATOM 803 O O . LYS A 1 96 ? 18.047 -23.359 -3.479 1 91.56 96 LYS A O 1
ATOM 808 N N . GLU A 1 97 ? 18.125 -22.844 -5.574 1 93.69 97 GLU A N 1
ATOM 809 C CA . GLU A 1 97 ? 19.484 -22.359 -5.461 1 93.69 97 GLU A CA 1
ATOM 810 C C . GLU A 1 97 ? 19.547 -21 -4.77 1 93.69 97 GLU A C 1
ATOM 812 O O . GLU A 1 97 ? 20.594 -20.578 -4.305 1 93.69 97 GLU A O 1
ATOM 817 N N . THR A 1 98 ? 18.406 -20.312 -4.75 1 95.44 98 THR A N 1
ATOM 818 C CA . THR A 1 98 ? 18.359 -19 -4.113 1 95.44 98 THR A CA 1
ATOM 819 C C . THR A 1 98 ? 17.953 -19.125 -2.648 1 95.44 98 THR A C 1
ATOM 821 O O . THR A 1 98 ? 16.891 -19.672 -2.338 1 95.44 98 THR A O 1
ATOM 824 N N . PRO A 1 99 ? 18.828 -18.688 -1.712 1 95.69 99 PRO A N 1
ATOM 825 C CA . PRO A 1 99 ? 18.453 -18.734 -0.299 1 95.69 99 PRO A CA 1
ATOM 826 C C . PRO A 1 99 ? 17.109 -18.062 -0.031 1 95.69 99 PRO A C 1
ATOM 828 O O . PRO A 1 99 ? 16.844 -16.984 -0.569 1 95.69 99 PRO A O 1
ATOM 831 N N . ILE A 1 100 ? 16.344 -18.672 0.788 1 96.25 100 ILE A N 1
ATOM 832 C CA . ILE A 1 100 ? 15 -18.188 1.092 1 96.25 100 ILE A CA 1
ATOM 833 C C . ILE A 1 100 ? 15.078 -16.766 1.656 1 96.25 100 ILE A C 1
ATOM 835 O O . ILE A 1 100 ? 14.242 -15.922 1.338 1 96.25 100 ILE A O 1
ATOM 839 N N . LYS A 1 101 ? 16.109 -16.531 2.461 1 95.69 101 LYS A N 1
ATOM 840 C CA . LYS A 1 101 ? 16.297 -15.211 3.053 1 95.69 101 LYS A CA 1
ATOM 841 C C . LYS A 1 101 ? 16.438 -14.141 1.975 1 95.69 101 LYS A C 1
ATOM 843 O O . LYS A 1 101 ? 15.922 -13.023 2.129 1 95.69 101 LYS A O 1
ATOM 848 N N . VAL A 1 102 ? 17.109 -14.445 0.953 1 97.06 102 VAL A N 1
ATOM 849 C CA . VAL A 1 102 ? 17.312 -13.5 -0.145 1 97.06 102 VAL A CA 1
ATOM 850 C C . VAL A 1 102 ? 15.977 -13.242 -0.847 1 97.06 102 VAL A C 1
ATOM 852 O O . VAL A 1 102 ? 15.656 -12.102 -1.188 1 97.06 102 VAL A O 1
ATOM 855 N N . ILE A 1 103 ? 15.18 -14.305 -1.064 1 97.56 103 ILE A N 1
ATOM 856 C CA . ILE A 1 103 ? 13.867 -14.18 -1.696 1 97.56 103 ILE A CA 1
ATOM 857 C C . ILE A 1 103 ? 12.984 -13.25 -0.87 1 97.56 103 ILE A C 1
ATOM 859 O O . ILE A 1 103 ? 12.336 -12.352 -1.415 1 97.56 103 ILE A O 1
ATOM 863 N N . ILE A 1 104 ? 13 -13.461 0.448 1 98 104 ILE A N 1
ATOM 864 C CA . ILE A 1 104 ? 12.18 -12.672 1.357 1 98 104 ILE A CA 1
ATOM 865 C C . ILE A 1 104 ? 12.633 -11.219 1.331 1 98 104 ILE A C 1
ATOM 867 O O . ILE A 1 104 ? 11.805 -10.305 1.223 1 98 104 ILE A O 1
ATOM 871 N N . ASP A 1 105 ? 13.938 -10.961 1.375 1 97.94 105 ASP A N 1
ATOM 872 C CA . ASP A 1 105 ? 14.477 -9.602 1.37 1 97.94 105 ASP A CA 1
ATOM 873 C C . ASP A 1 105 ? 14.08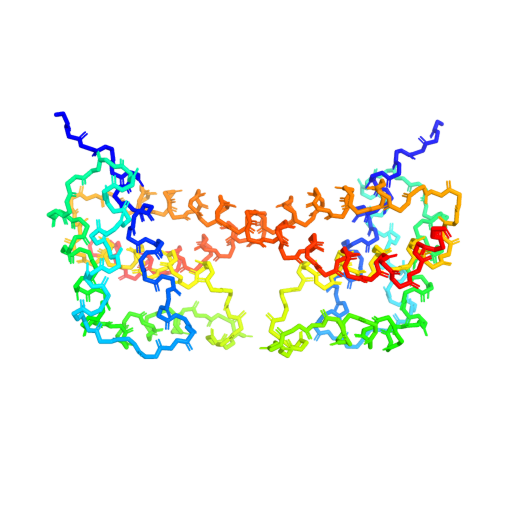6 -8.867 0.092 1 97.94 105 ASP A C 1
ATOM 875 O O . ASP A 1 105 ? 13.68 -7.699 0.141 1 97.94 105 ASP A O 1
ATOM 879 N N . GLU A 1 106 ? 14.219 -9.547 -0.99 1 98.06 106 GLU A N 1
ATOM 880 C CA . GLU A 1 106 ? 13.852 -8.945 -2.27 1 98.06 106 GLU A CA 1
ATOM 881 C C . GLU A 1 106 ? 12.359 -8.648 -2.338 1 98.06 106 GLU A C 1
ATOM 883 O O . GLU A 1 106 ? 11.953 -7.594 -2.832 1 98.06 106 GLU A O 1
ATOM 888 N N . ALA A 1 107 ? 11.57 -9.578 -1.833 1 98.56 107 ALA A N 1
ATOM 889 C CA . ALA A 1 107 ? 10.117 -9.406 -1.831 1 98.56 107 ALA A CA 1
ATOM 890 C C . ALA A 1 107 ? 9.719 -8.172 -1.021 1 98.56 107 ALA A C 1
ATOM 892 O O . ALA A 1 107 ? 8.859 -7.395 -1.445 1 98.56 107 ALA A O 1
ATOM 893 N N . ILE A 1 108 ? 10.328 -8.039 0.11 1 98.62 108 ILE A N 1
ATOM 894 C CA . ILE A 1 108 ? 10.047 -6.906 0.979 1 98.62 108 ILE A CA 1
ATOM 895 C C . ILE A 1 108 ? 10.359 -5.605 0.242 1 98.62 108 ILE A C 1
ATOM 897 O O . ILE A 1 108 ? 9.531 -4.691 0.206 1 98.62 108 ILE A O 1
ATOM 901 N N . GLU A 1 109 ? 11.5 -5.547 -0.38 1 98.31 109 GLU A N 1
ATOM 902 C CA . GLU A 1 109 ? 11.922 -4.34 -1.077 1 98.31 109 GLU A CA 1
ATOM 903 C C . GLU A 1 109 ? 11.008 -4.023 -2.252 1 98.31 109 GLU A C 1
ATOM 905 O O . GLU A 1 109 ? 10.656 -2.865 -2.482 1 98.31 109 GLU A O 1
ATOM 910 N N . LEU A 1 110 ? 10.641 -4.996 -2.971 1 98.56 110 LEU A N 1
ATOM 911 C CA . LEU A 1 110 ? 9.758 -4.812 -4.117 1 98.56 110 LEU A CA 1
ATOM 912 C C . LEU A 1 110 ? 8.375 -4.348 -3.664 1 98.56 110 LEU A C 1
ATOM 914 O O . LEU A 1 110 ? 7.766 -3.484 -4.301 1 98.56 110 LEU A O 1
ATOM 918 N N . SER A 1 111 ? 7.867 -4.961 -2.561 1 98.56 111 SER A N 1
ATOM 919 C CA . SER A 1 111 ? 6.57 -4.547 -2.031 1 98.56 111 SER A CA 1
ATOM 920 C C . SER A 1 111 ? 6.59 -3.08 -1.609 1 98.56 111 SER A C 1
ATOM 922 O O . SER A 1 111 ? 5.641 -2.34 -1.876 1 98.56 111 SER A O 1
ATOM 924 N N . LYS A 1 112 ? 7.672 -2.693 -0.954 1 98.25 112 LYS A N 1
ATOM 925 C CA . LYS A 1 112 ? 7.84 -1.301 -0.547 1 98.25 112 LYS A CA 1
ATOM 926 C C . LYS A 1 112 ? 7.828 -0.37 -1.757 1 98.25 112 LYS A C 1
ATOM 928 O O . LYS A 1 112 ? 7.082 0.612 -1.783 1 98.25 112 LYS A O 1
ATOM 933 N N . LYS A 1 113 ? 8.586 -0.668 -2.711 1 97.81 113 LYS A N 1
ATOM 934 C CA . LYS A 1 113 ? 8.742 0.162 -3.902 1 97.81 113 LYS A CA 1
ATOM 935 C C . LYS A 1 113 ? 7.406 0.351 -4.613 1 97.81 113 LYS A C 1
ATOM 937 O O . LYS A 1 113 ? 6.98 1.482 -4.855 1 97.81 113 LYS A O 1
ATOM 942 N N . TYR A 1 114 ? 6.773 -0.707 -4.906 1 98 114 TYR A N 1
ATOM 943 C CA . TYR A 1 114 ? 5.566 -0.646 -5.723 1 98 114 TYR A CA 1
ATOM 944 C C . TYR A 1 114 ? 4.387 -0.109 -4.918 1 98 114 TYR A C 1
ATOM 946 O O . TYR A 1 114 ? 3.518 0.577 -5.461 1 98 114 TYR A O 1
ATOM 954 N N . SER A 1 115 ? 4.305 -0.435 -3.629 1 97.88 115 SER A N 1
ATOM 955 C CA . SER A 1 115 ? 3.223 0.1 -2.811 1 97.88 115 SER A CA 1
ATOM 956 C C . SER A 1 115 ? 3.33 1.615 -2.672 1 97.88 115 SER A C 1
ATOM 958 O O . SER A 1 115 ? 2.318 2.318 -2.688 1 97.88 115 SER A O 1
ATOM 960 N N . GLU A 1 116 ? 4.594 2.047 -2.441 1 97.31 116 GLU A N 1
ATOM 961 C CA . GLU A 1 116 ? 4.844 3.482 -2.371 1 97.31 116 GLU A CA 1
ATOM 962 C C . GLU A 1 116 ? 4.355 4.191 -3.631 1 97.31 116 GLU A C 1
ATOM 964 O O . GLU A 1 116 ? 3.637 5.191 -3.547 1 97.31 116 GLU A O 1
ATOM 969 N N . GLU A 1 117 ? 4.699 3.645 -4.777 1 96.38 117 GLU A N 1
ATOM 970 C CA . GLU A 1 117 ? 4.344 4.238 -6.062 1 96.38 117 GLU A CA 1
ATOM 971 C C . GLU A 1 117 ? 2.83 4.242 -6.27 1 96.38 117 GLU A C 1
ATOM 973 O O . GLU A 1 117 ? 2.254 5.262 -6.656 1 96.38 117 GLU A O 1
ATOM 978 N N . THR A 1 118 ? 2.205 3.154 -5.973 1 96.56 118 THR A N 1
ATOM 979 C CA . THR A 1 118 ? 0.772 3 -6.203 1 96.56 118 THR A CA 1
ATOM 980 C C . THR A 1 118 ? -0.027 3.883 -5.25 1 96.56 118 THR A C 1
ATOM 982 O O . THR A 1 118 ? -0.992 4.531 -5.656 1 96.56 118 THR A O 1
ATOM 985 N N . SER A 1 119 ? 0.378 3.934 -4.02 1 97.25 119 SER A N 1
ATOM 986 C CA . SER A 1 119 ? -0.321 4.715 -3.004 1 97.25 119 SER A CA 1
ATOM 987 C C . SER A 1 119 ? -0.263 6.207 -3.32 1 97.25 119 SER A C 1
ATOM 989 O O . SER A 1 119 ? -1.287 6.891 -3.295 1 97.25 119 SER A O 1
ATOM 991 N N . GLY A 1 120 ? 0.931 6.715 -3.631 1 97.62 120 GLY A N 1
ATOM 992 C CA . GLY A 1 120 ? 1.085 8.117 -3.975 1 97.62 120 GLY A 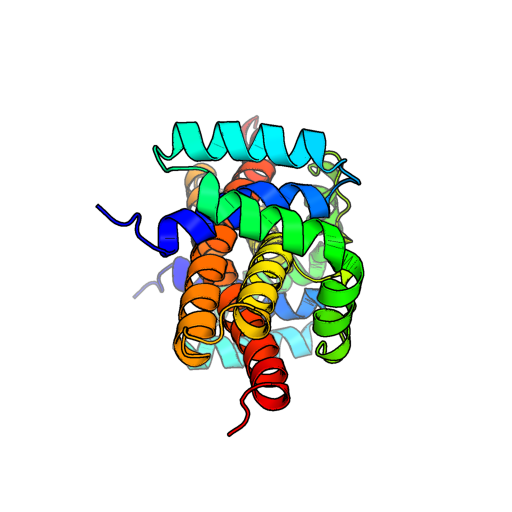CA 1
ATOM 993 C C . GLY A 1 120 ? 0.233 8.539 -5.156 1 97.62 120 GLY A C 1
ATOM 994 O O . GLY A 1 120 ? -0.45 9.562 -5.102 1 97.62 120 GLY A O 1
ATOM 995 N N . LYS A 1 121 ? 0.276 7.758 -6.18 1 97.12 121 LYS A N 1
ATOM 996 C CA . LYS A 1 121 ? -0.484 8.062 -7.391 1 97.12 121 LYS A CA 1
ATOM 997 C C . LYS A 1 121 ? -1.984 8.055 -7.113 1 97.12 121 LYS A C 1
ATOM 999 O O . LYS A 1 121 ? -2.717 8.914 -7.605 1 97.12 121 LYS A O 1
ATOM 1004 N N . PHE A 1 122 ? -2.387 7.094 -6.359 1 96.56 122 PHE A N 1
ATOM 1005 C CA . PHE A 1 122 ? -3.799 6.949 -6.031 1 96.56 122 PHE A CA 1
ATOM 1006 C C . PHE A 1 122 ? -4.301 8.148 -5.242 1 96.56 122 PHE A C 1
ATOM 1008 O O . PHE A 1 122 ? -5.316 8.758 -5.594 1 96.56 122 PHE A O 1
ATOM 1015 N N . VAL A 1 123 ? -3.594 8.516 -4.203 1 97.81 123 VAL A N 1
ATOM 1016 C CA . VAL A 1 123 ? -3.967 9.625 -3.334 1 97.81 123 VAL A CA 1
ATOM 1017 C C . VAL A 1 123 ? -3.969 10.93 -4.133 1 97.81 123 VAL A C 1
ATOM 1019 O O . VAL A 1 123 ? -4.906 11.719 -4.039 1 97.81 123 VAL A O 1
ATOM 1022 N N . ASN A 1 124 ? -2.957 11.031 -4.93 1 97.25 124 ASN A N 1
ATOM 1023 C CA . ASN A 1 124 ? -2.893 12.211 -5.785 1 97.25 124 ASN A CA 1
ATOM 1024 C C . ASN A 1 124 ? -4.098 12.289 -6.719 1 97.25 124 ASN A C 1
ATOM 1026 O O . ASN A 1 124 ? -4.699 13.359 -6.871 1 97.25 124 ASN A O 1
ATOM 1030 N N . GLY A 1 125 ? -4.441 11.25 -7.332 1 95.62 125 GLY A N 1
ATOM 1031 C CA . GLY A 1 125 ? -5.562 11.211 -8.258 1 95.62 125 GLY A CA 1
ATOM 1032 C C . GLY A 1 125 ? -6.875 11.633 -7.613 1 95.62 125 GLY A C 1
ATOM 1033 O O . GLY A 1 125 ? -7.621 12.43 -8.18 1 95.62 125 GLY A O 1
ATOM 1034 N N . ILE A 1 126 ? -7.148 11.125 -6.449 1 95.88 126 ILE A N 1
ATOM 1035 C CA . ILE A 1 126 ? -8.391 11.406 -5.742 1 95.88 126 ILE A CA 1
ATOM 1036 C C . ILE A 1 126 ? -8.414 12.859 -5.285 1 95.88 126 ILE A C 1
ATOM 1038 O O . ILE A 1 126 ? -9.406 13.57 -5.484 1 95.88 126 ILE A O 1
ATOM 1042 N N . LEU A 1 127 ? -7.301 13.336 -4.668 1 97.06 127 LEU A N 1
ATOM 1043 C CA . LEU A 1 127 ? -7.27 14.672 -4.086 1 97.06 127 LEU A CA 1
ATOM 1044 C C . LEU A 1 127 ? -7.293 15.742 -5.176 1 97.06 127 LEU A C 1
ATOM 1046 O O . LEU A 1 127 ? -7.863 16.812 -4.98 1 97.06 127 LEU A O 1
ATOM 1050 N N . ASP A 1 128 ? -6.684 15.406 -6.328 1 95 128 ASP A N 1
ATOM 1051 C CA . ASP A 1 128 ? -6.762 16.328 -7.457 1 95 128 ASP A CA 1
ATOM 1052 C C . ASP A 1 128 ? -8.211 16.562 -7.875 1 95 128 ASP A C 1
ATOM 1054 O O . ASP A 1 128 ? -8.602 17.688 -8.164 1 95 128 ASP A O 1
ATOM 1058 N N . ARG A 1 129 ? -8.961 15.539 -7.902 1 93.94 129 ARG A N 1
ATOM 1059 C CA . ARG A 1 129 ? -10.375 15.641 -8.258 1 93.94 129 ARG A CA 1
ATOM 1060 C C . ARG A 1 129 ? -11.148 16.422 -7.203 1 93.94 129 ARG A C 1
ATOM 1062 O O . ARG A 1 129 ? -12 17.25 -7.531 1 93.94 129 ARG A O 1
ATOM 1069 N N . ILE A 1 130 ? -10.867 16.203 -5.945 1 93.69 130 ILE A N 1
ATOM 1070 C CA . ILE A 1 130 ? -11.555 16.859 -4.84 1 93.69 130 ILE A CA 1
ATOM 1071 C C . ILE A 1 130 ? -11.188 18.344 -4.816 1 93.69 130 ILE A C 1
ATOM 1073 O O . ILE A 1 130 ? -12.055 19.203 -4.621 1 93.69 130 ILE A O 1
ATOM 1077 N N . ALA A 1 131 ? -9.906 18.578 -4.977 1 92.31 131 ALA A N 1
ATOM 1078 C CA . ALA A 1 131 ? -9.422 19.953 -4.957 1 92.31 131 ALA A CA 1
ATOM 1079 C C . ALA A 1 131 ? -10.117 20.797 -6.027 1 92.31 131 ALA A C 1
ATOM 1081 O O . ALA A 1 131 ? -10.383 21.984 -5.82 1 92.31 131 ALA A O 1
ATOM 1082 N N . ARG A 1 132 ? -10.391 20.219 -7.137 1 90.44 132 ARG A N 1
ATOM 1083 C CA . ARG A 1 132 ? -11.055 20.922 -8.227 1 90.44 132 ARG A CA 1
ATOM 1084 C C . ARG A 1 132 ? -12.445 21.391 -7.809 1 90.44 132 ARG A C 1
ATOM 1086 O O . ARG A 1 132 ? -12.922 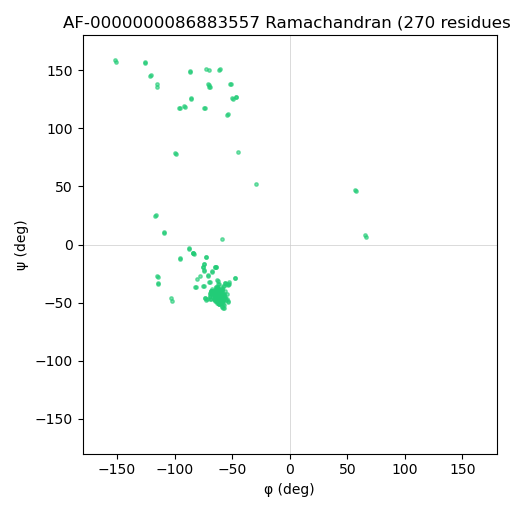22.438 -8.266 1 90.44 132 ARG A O 1
ATOM 1093 N N . LYS A 1 133 ? -13.047 20.656 -6.965 1 87.06 133 LYS A N 1
ATOM 1094 C CA . LYS A 1 133 ? -14.383 21 -6.477 1 87.06 133 LYS A CA 1
ATOM 1095 C C . LYS A 1 133 ? -14.312 22.094 -5.418 1 87.06 133 LYS A C 1
ATOM 1097 O O . LYS A 1 133 ? -15.266 22.859 -5.238 1 87.06 133 LYS A O 1
ATOM 1102 N N . TYR A 1 134 ? -13.234 22.172 -4.738 1 78.62 134 TYR A N 1
ATOM 1103 C CA . TYR A 1 134 ? -13.117 23.125 -3.643 1 78.62 134 TYR A CA 1
ATOM 1104 C C . TYR A 1 134 ? -12.281 24.328 -4.055 1 78.62 134 TYR A C 1
ATOM 1106 O O . TYR A 1 134 ? -12.336 25.375 -3.408 1 78.62 134 TYR A O 1
ATOM 1114 N N . GLU A 1 135 ? -11.031 24.281 -4.742 1 64.44 135 GLU A N 1
ATOM 1115 C CA . GLU A 1 135 ? -10.344 25.469 -5.246 1 64.44 135 GLU A CA 1
ATOM 1116 C C . GLU A 1 135 ? -11.266 26.312 -6.117 1 64.44 135 GLU A C 1
ATOM 1118 O O . GLU A 1 135 ? -11.07 27.531 -6.242 1 64.44 135 GLU A O 1
ATOM 1123 N N . ARG A 1 136 ? -12.32 25.797 -6.953 1 49.22 136 ARG A N 1
ATOM 1124 C CA . ARG A 1 136 ? -13.164 26.734 -7.688 1 49.22 136 ARG A CA 1
ATOM 1125 C C . ARG A 1 136 ? -13.867 27.688 -6.734 1 49.22 136 ARG A C 1
ATOM 1127 O O . ARG A 1 136 ? -14.625 28.562 -7.172 1 49.22 136 ARG A O 1
ATOM 1134 N N . LEU A 1 137 ? -13.625 27.703 -5.406 1 38.25 137 LEU A N 1
ATOM 1135 C CA . LEU A 1 137 ? -14.125 28.984 -4.887 1 38.25 137 LEU A CA 1
ATOM 1136 C C . LEU A 1 137 ? -13.109 30.094 -5.113 1 38.25 137 LEU A C 1
ATOM 1138 O O . LEU A 1 137 ? -11.898 29.844 -5.078 1 38.25 137 LEU A O 1
ATOM 1142 N N . MET B 1 1 ? 8.602 25.656 20.234 1 45.69 1 MET B N 1
ATOM 1143 C CA . MET B 1 1 ? 8.859 25.703 18.812 1 45.69 1 MET B CA 1
ATOM 1144 C C . MET B 1 1 ? 7.758 25 18.031 1 45.69 1 MET B C 1
ATOM 1146 O O . MET B 1 1 ? 7.27 23.938 18.453 1 45.69 1 MET B O 1
ATOM 1150 N N . PRO B 1 2 ? 7.086 25.703 17.125 1 57.09 2 PRO B N 1
ATOM 1151 C CA . PRO B 1 2 ? 5.887 25.141 16.516 1 57.09 2 PRO B CA 1
ATOM 1152 C C . PRO B 1 2 ? 6.137 23.766 15.891 1 57.09 2 PRO B C 1
ATOM 1154 O O . PRO B 1 2 ? 7.199 23.531 15.305 1 57.09 2 PRO B O 1
ATOM 1157 N N . VAL B 1 3 ? 5.566 22.719 16.469 1 70.06 3 VAL B N 1
ATOM 1158 C CA . VAL B 1 3 ? 5.707 21.344 15.984 1 70.06 3 VAL B CA 1
ATOM 1159 C C . VAL B 1 3 ? 5.496 21.297 14.477 1 70.06 3 VAL B C 1
ATOM 1161 O O . VAL B 1 3 ? 4.566 21.922 13.953 1 70.06 3 VAL B O 1
ATOM 1164 N N . PRO B 1 4 ? 6.441 20.734 13.797 1 85.25 4 PRO B N 1
ATOM 1165 C CA . PRO B 1 4 ? 6.254 20.594 12.352 1 85.25 4 PRO B CA 1
ATOM 1166 C C . PRO B 1 4 ? 4.902 19.969 11.992 1 85.25 4 PRO B C 1
ATOM 1168 O O . PRO B 1 4 ? 4.48 19 12.617 1 85.25 4 PRO B O 1
ATOM 1171 N N . LYS B 1 5 ? 4.172 20.641 11.164 1 93.56 5 LYS B N 1
ATOM 1172 C CA . LYS B 1 5 ? 2.85 20.203 10.719 1 93.56 5 LYS B CA 1
ATOM 1173 C C . LYS B 1 5 ? 2.867 18.75 10.289 1 93.56 5 LYS B C 1
ATOM 1175 O O . LYS B 1 5 ? 1.89 18.016 10.492 1 93.56 5 LYS B O 1
ATOM 1180 N N . ARG B 1 6 ? 3.953 18.297 9.828 1 94.5 6 ARG B N 1
ATOM 1181 C CA . ARG B 1 6 ? 4.121 16.922 9.398 1 94.5 6 ARG B CA 1
ATOM 1182 C C . ARG B 1 6 ? 3.934 15.945 10.562 1 94.5 6 ARG B C 1
ATOM 1184 O O . ARG B 1 6 ? 3.303 14.898 10.406 1 94.5 6 ARG B O 1
ATOM 1191 N N . LYS B 1 7 ? 4.516 16.234 11.711 1 95.94 7 LYS B N 1
ATOM 1192 C CA . LYS B 1 7 ? 4.387 15.375 12.883 1 95.94 7 LYS B CA 1
ATOM 1193 C C . LYS B 1 7 ? 2.938 15.305 13.359 1 95.94 7 LYS B C 1
ATOM 1195 O O . LYS B 1 7 ? 2.49 14.266 13.844 1 95.94 7 LYS B O 1
ATOM 1200 N N . ILE B 1 8 ? 2.305 16.453 13.258 1 97.31 8 ILE B N 1
ATOM 1201 C CA . ILE B 1 8 ? 0.892 16.5 13.617 1 97.31 8 ILE B CA 1
ATOM 1202 C C . ILE B 1 8 ? 0.091 15.57 12.703 1 97.31 8 ILE B C 1
ATOM 1204 O O . ILE B 1 8 ? -0.691 14.742 13.18 1 97.31 8 ILE B O 1
ATOM 1208 N N . ARG B 1 9 ? 0.334 15.734 11.445 1 98.25 9 ARG B N 1
ATOM 1209 C CA . ARG B 1 9 ? -0.353 14.898 10.469 1 98.25 9 ARG B CA 1
ATOM 1210 C C . ARG B 1 9 ? -0.087 13.422 10.734 1 98.25 9 ARG B C 1
ATOM 1212 O O . ARG B 1 9 ? -1 12.594 10.656 1 98.25 9 ARG B O 1
ATOM 1219 N N . GLU B 1 10 ? 1.146 13.062 11.031 1 98.25 10 GLU B N 1
ATOM 1220 C CA . GLU B 1 10 ? 1.513 11.68 11.305 1 98.25 10 GLU B CA 1
ATOM 1221 C C . GLU B 1 10 ? 0.778 11.141 12.531 1 98.25 10 GLU B C 1
ATOM 1223 O O . GLU B 1 10 ? 0.274 10.016 12.516 1 98.25 10 GLU B O 1
ATOM 1228 N N . ALA B 1 11 ? 0.752 11.961 13.57 1 98.19 11 ALA B N 1
ATOM 1229 C CA . ALA B 1 11 ? 0.039 11.547 14.773 1 98.19 11 ALA B CA 1
ATOM 1230 C C . ALA B 1 11 ? -1.438 11.305 14.484 1 98.19 11 ALA B C 1
ATOM 1232 O O . ALA B 1 11 ? -2.021 10.336 14.969 1 98.19 11 ALA B O 1
ATOM 1233 N N . VAL B 1 12 ? -2.014 12.172 13.688 1 98.5 12 VAL B N 1
ATOM 1234 C CA . VAL B 1 12 ? -3.428 12.07 13.344 1 98.5 12 VAL B CA 1
ATOM 1235 C C . VAL B 1 12 ? -3.674 10.805 12.523 1 98.5 12 VAL B C 1
ATOM 1237 O O . VAL B 1 12 ? -4.582 10.031 12.82 1 98.5 12 VAL B O 1
ATOM 1240 N N . ILE B 1 13 ? -2.852 10.562 11.531 1 98.56 13 ILE B N 1
ATOM 1241 C CA . ILE B 1 13 ? -2.996 9.391 10.664 1 98.56 13 ILE B CA 1
ATOM 1242 C C . ILE B 1 13 ? -2.916 8.117 11.5 1 98.56 13 ILE B C 1
ATOM 1244 O O . ILE B 1 13 ? -3.746 7.219 11.359 1 98.56 13 ILE B O 1
ATOM 1248 N N . GLU B 1 14 ? -1.927 8.016 12.375 1 98.06 14 GLU B N 1
ATOM 1249 C CA . GLU B 1 14 ? -1.74 6.84 13.211 1 98.06 14 GLU B CA 1
ATOM 1250 C C . GLU B 1 14 ? -2.939 6.617 14.133 1 98.06 14 GLU B C 1
ATOM 1252 O O . GLU B 1 14 ? -3.328 5.477 14.391 1 98.06 14 GLU B O 1
ATOM 1257 N N . SER B 1 15 ? -3.508 7.691 14.547 1 97.81 15 SER B N 1
ATOM 1258 C CA . SER B 1 15 ? -4.66 7.602 15.438 1 97.81 15 SER B CA 1
ATOM 1259 C C . SER B 1 15 ? -5.906 7.141 14.688 1 97.81 15 SER B C 1
ATOM 1261 O O . SER B 1 15 ? -6.602 6.227 15.141 1 97.81 15 SER B O 1
ATOM 1263 N N . ILE B 1 16 ? -6.168 7.707 13.555 1 98.06 16 ILE B N 1
ATOM 1264 C CA . ILE B 1 16 ? -7.438 7.449 12.883 1 98.06 16 ILE B CA 1
ATOM 1265 C C . ILE B 1 16 ? -7.34 6.164 12.07 1 98.06 16 ILE B C 1
ATOM 1267 O O . ILE B 1 16 ? -8.352 5.66 11.57 1 98.06 16 ILE B O 1
ATOM 1271 N N . PHE B 1 17 ? -6.113 5.617 12 1 97.06 17 PHE B N 1
ATOM 1272 C CA . PHE B 1 17 ? -5.914 4.359 11.281 1 97.06 17 PHE B CA 1
ATOM 1273 C C . PHE B 1 17 ? -6.828 3.273 11.836 1 97.06 17 PHE B C 1
ATOM 1275 O O . PHE B 1 17 ? -7.336 2.438 11.086 1 97.06 17 PHE B O 1
ATOM 1282 N N . GLN B 1 18 ? -7.094 3.291 13.047 1 93.38 18 GLN B N 1
ATOM 1283 C CA . GLN B 1 18 ? -7.887 2.27 13.727 1 93.38 18 GLN B CA 1
ATOM 1284 C C . GLN B 1 18 ? -9.344 2.305 13.258 1 93.38 18 GLN B C 1
ATOM 1286 O O . GLN B 1 18 ? -10.055 1.306 13.359 1 93.38 18 GLN B O 1
ATOM 1291 N N . LEU B 1 19 ? -9.75 3.432 12.758 1 95.69 19 LEU B N 1
ATOM 1292 C CA . LEU B 1 19 ? -11.133 3.609 12.312 1 95.69 19 LEU B CA 1
ATOM 1293 C C . LEU B 1 19 ? -11.453 2.684 11.148 1 95.69 19 LEU B C 1
ATOM 1295 O O . LEU B 1 19 ? -12.625 2.434 10.852 1 95.69 19 LEU B O 1
ATOM 1299 N N . ASN B 1 20 ? -10.398 2.184 10.477 1 93.5 20 ASN B N 1
ATOM 1300 C CA . ASN B 1 20 ? -10.594 1.316 9.32 1 93.5 20 ASN B CA 1
ATOM 1301 C C . ASN B 1 20 ? -11.047 -0.081 9.742 1 93.5 20 ASN B C 1
ATOM 1303 O O . ASN B 1 20 ? -11.555 -0.844 8.922 1 93.5 20 ASN B O 1
ATOM 1307 N N . PHE B 1 21 ? -10.883 -0.458 11 1 89.62 21 PHE B N 1
ATOM 1308 C CA . PHE B 1 21 ? -11.047 -1.848 11.406 1 89.62 21 PHE B CA 1
ATOM 1309 C C . PHE B 1 21 ? -12.242 -1.998 12.336 1 89.62 21 PHE B C 1
ATOM 1311 O O . PHE B 1 21 ? -12.867 -3.061 12.383 1 89.62 21 PHE B O 1
ATOM 1318 N N . PHE B 1 22 ? -12.477 -0.998 13.133 1 86.12 22 PHE B N 1
ATOM 1319 C CA . PHE B 1 22 ? -13.57 -1.13 14.086 1 86.12 22 PHE B CA 1
ATOM 1320 C C . PHE B 1 22 ? -14.164 0.235 14.422 1 86.12 22 PHE B C 1
ATOM 1322 O O . PHE B 1 22 ? -13.562 1.269 14.125 1 86.12 22 PHE B O 1
ATOM 1329 N N . GLU B 1 23 ? -15.398 0.08 14.906 1 91.56 23 GLU B N 1
ATOM 1330 C CA . GLU B 1 23 ? -16.016 1.285 15.453 1 91.56 23 GLU B CA 1
ATOM 1331 C C . GLU B 1 23 ? -15.398 1.646 16.812 1 91.56 23 GLU B C 1
ATOM 1333 O O . GLU B 1 23 ? -15.328 0.807 17.703 1 91.56 23 GLU B O 1
ATOM 1338 N N . ILE B 1 24 ? -14.797 2.77 16.844 1 93.88 24 ILE B N 1
ATOM 1339 C CA . ILE B 1 24 ? -14.148 3.207 18.078 1 93.88 24 ILE B CA 1
ATOM 1340 C C . ILE B 1 24 ? -14.844 4.457 18.609 1 93.88 24 ILE B C 1
ATOM 1342 O O . ILE B 1 24 ? -15.188 5.363 17.844 1 93.88 24 ILE B O 1
ATOM 1346 N N . LYS B 1 25 ? -15.07 4.434 19.922 1 95.81 25 LYS B N 1
ATOM 1347 C CA . LYS B 1 25 ? -15.641 5.621 20.547 1 95.81 25 LYS B CA 1
ATOM 1348 C C . LYS B 1 25 ? -14.633 6.766 20.578 1 95.81 25 LYS B C 1
ATOM 1350 O O . LYS B 1 25 ? -13.422 6.531 20.641 1 95.81 25 LYS B O 1
ATOM 1355 N N . LEU B 1 26 ? -15.188 7.938 20.531 1 96.62 26 LEU B N 1
ATOM 1356 C CA . LEU B 1 26 ? -14.344 9.125 20.5 1 96.62 26 LEU B CA 1
ATOM 1357 C C . LEU B 1 26 ? -13.375 9.141 21.672 1 96.62 26 LEU B C 1
ATOM 1359 O O . LEU B 1 26 ? -12.195 9.469 21.516 1 96.62 26 LEU B O 1
ATOM 1363 N N . ASP B 1 27 ? -13.812 8.797 22.812 1 96.88 27 ASP B N 1
ATOM 1364 C CA . ASP B 1 27 ? -12.977 8.828 24 1 96.88 27 ASP B CA 1
ATOM 1365 C C . ASP B 1 27 ? -11.789 7.883 23.875 1 96.88 27 ASP B C 1
ATOM 1367 O O . ASP B 1 27 ? -10.672 8.211 24.281 1 96.88 27 ASP B O 1
ATOM 1371 N N . GLU B 1 28 ? -12.016 6.699 23.391 1 96.69 28 GLU B N 1
ATOM 1372 C CA . GLU B 1 28 ? -10.938 5.734 23.156 1 96.69 28 GLU B CA 1
ATOM 1373 C C . GLU B 1 28 ? -9.961 6.242 22.109 1 96.69 28 GLU B C 1
ATOM 1375 O O . GLU B 1 28 ? -8.75 6.051 22.234 1 96.69 28 GLU B O 1
ATOM 1380 N N . LEU B 1 29 ? -10.539 6.824 21.094 1 96.81 29 LEU B N 1
ATOM 1381 C CA . LEU B 1 29 ? -9.719 7.395 20.031 1 96.81 29 LEU B CA 1
ATOM 1382 C C . LEU B 1 29 ? -8.805 8.484 20.578 1 96.81 29 LEU B C 1
ATOM 1384 O O . LEU B 1 29 ? -7.633 8.57 20.188 1 96.81 29 LEU B O 1
ATOM 1388 N N . ILE B 1 30 ? -9.305 9.297 21.484 1 97.06 30 ILE B N 1
ATOM 1389 C CA . ILE B 1 30 ? -8.562 10.391 22.109 1 97.06 30 ILE B CA 1
ATOM 1390 C C . ILE B 1 30 ? -7.465 9.82 23 1 97.06 30 ILE B C 1
ATOM 1392 O O . ILE B 1 30 ? -6.348 10.344 23.031 1 97.06 30 ILE B O 1
ATOM 1396 N N . GLU B 1 31 ? -7.773 8.789 23.688 1 97.19 31 GLU B N 1
ATOM 1397 C CA . GLU B 1 31 ? -6.781 8.133 24.531 1 97.19 31 GLU B CA 1
ATOM 1398 C C . GLU B 1 31 ? -5.613 7.605 23.703 1 97.19 31 GLU B C 1
ATOM 1400 O O . GLU B 1 31 ? -4.449 7.766 24.094 1 97.19 31 GLU B O 1
ATOM 1405 N N . ASN B 1 32 ? -5.945 6.965 22.625 1 96.62 32 ASN B N 1
ATOM 1406 C CA . ASN B 1 32 ? -4.918 6.473 21.719 1 96.62 32 ASN B CA 1
ATOM 1407 C C . ASN B 1 32 ? -4.055 7.609 21.172 1 96.62 32 ASN B C 1
ATOM 1409 O O . ASN B 1 32 ? -2.834 7.48 21.094 1 96.62 32 ASN B O 1
ATOM 1413 N N . LEU B 1 33 ? -4.707 8.68 20.812 1 97.94 33 LEU B N 1
ATOM 1414 C CA . LEU B 1 33 ? -4 9.852 20.312 1 97.94 33 LEU B CA 1
ATOM 1415 C C . LEU B 1 33 ? -3.025 10.391 21.344 1 97.94 33 LEU B C 1
ATOM 1417 O O . LEU B 1 33 ? -1.91 10.797 21.016 1 97.94 33 LEU B O 1
ATOM 1421 N N . ASN B 1 34 ? -3.49 10.422 22.562 1 97.81 34 ASN B N 1
ATOM 1422 C CA . ASN B 1 34 ? -2.637 10.883 23.656 1 97.81 34 ASN B CA 1
ATOM 1423 C C . ASN B 1 34 ? -1.348 10.07 23.734 1 97.81 34 ASN B C 1
ATOM 1425 O O . ASN B 1 34 ? -0.263 10.633 23.906 1 97.81 34 ASN B O 1
ATOM 1429 N N . ASP B 1 35 ? -1.442 8.781 23.641 1 97.94 35 ASP B N 1
ATOM 1430 C CA . ASP B 1 35 ? -0.284 7.891 23.688 1 97.94 35 ASP B CA 1
ATOM 1431 C C . ASP B 1 35 ? 0.653 8.156 22.516 1 97.94 35 ASP B C 1
ATOM 1433 O O . ASP B 1 35 ? 1.874 8.195 22.688 1 97.94 35 ASP B O 1
ATOM 1437 N N . ILE B 1 36 ? 0.084 8.359 21.359 1 97.75 36 ILE B N 1
ATOM 1438 C CA . ILE B 1 36 ? 0.859 8.602 20.156 1 97.75 36 ILE B CA 1
ATOM 1439 C C . ILE B 1 36 ? 1.621 9.922 20.297 1 97.75 36 ILE B C 1
ATOM 1441 O O . ILE B 1 36 ? 2.809 9.992 19.969 1 97.75 36 ILE B O 1
ATOM 1445 N N . CYS B 1 37 ? 0.933 10.93 20.75 1 97.88 37 CYS B N 1
ATOM 1446 C CA . CYS B 1 37 ? 1.549 12.242 20.906 1 97.88 37 CYS B CA 1
ATOM 1447 C C . CYS B 1 37 ? 2.674 12.203 21.922 1 97.88 37 CYS B C 1
ATOM 1449 O O . CYS B 1 37 ? 3.703 12.859 21.75 1 97.88 37 CYS B O 1
ATOM 1451 N N . LYS B 1 38 ? 2.459 11.461 22.969 1 97.5 38 LYS B N 1
ATOM 1452 C CA . LYS B 1 38 ? 3.508 11.281 23.969 1 97.5 38 LYS B CA 1
ATOM 1453 C C . LYS B 1 38 ? 4.742 10.617 23.359 1 97.5 38 LYS B C 1
ATOM 1455 O O . LYS B 1 38 ? 5.867 11.062 23.578 1 97.5 38 LYS B O 1
ATOM 1460 N N . GLU B 1 39 ? 4.516 9.648 22.656 1 96.25 39 GLU B N 1
ATOM 1461 C CA . GLU B 1 39 ? 5.605 8.922 22 1 96.25 39 GLU B CA 1
ATOM 1462 C C . GLU B 1 39 ? 6.359 9.828 21.031 1 96.25 39 GLU B C 1
ATOM 1464 O O . GLU B 1 39 ? 7.582 9.734 20.922 1 96.25 39 GLU B O 1
ATOM 1469 N N . LYS B 1 40 ? 5.574 10.688 20.328 1 95.88 40 LYS B N 1
ATOM 1470 C CA . LYS B 1 40 ? 6.168 11.555 19.312 1 95.88 40 LYS B CA 1
ATOM 1471 C C . LYS B 1 40 ? 6.656 12.859 19.938 1 95.88 40 LYS B C 1
ATOM 1473 O O . LYS B 1 40 ? 7.23 13.703 19.25 1 95.88 40 LYS B O 1
ATOM 1478 N N . LYS B 1 41 ? 6.418 13.023 21.188 1 95.5 41 LYS B N 1
ATOM 1479 C CA . LYS B 1 41 ? 6.836 14.211 21.938 1 95.5 41 LYS B CA 1
ATOM 1480 C C . LYS B 1 41 ? 6.266 15.484 21.328 1 95.5 41 LYS B C 1
ATOM 1482 O O . LYS B 1 41 ? 6.996 16.453 21.094 1 95.5 41 LYS B O 1
ATOM 1487 N N . ILE B 1 42 ? 4.949 15.43 21.016 1 96.06 42 ILE B N 1
ATOM 1488 C CA . ILE B 1 42 ? 4.281 16.625 20.516 1 96.06 42 ILE B CA 1
ATOM 1489 C C . ILE B 1 42 ? 3.053 16.922 21.375 1 96.06 42 ILE B C 1
ATOM 1491 O O . ILE B 1 42 ? 2.525 16.031 22.047 1 96.06 42 ILE B O 1
ATOM 1495 N N . ASN B 1 43 ? 2.66 18.203 21.344 1 95.38 43 ASN B N 1
ATOM 1496 C CA . ASN B 1 43 ? 1.438 18.609 22.016 1 95.38 43 ASN B CA 1
ATOM 1497 C C . ASN B 1 43 ? 0.194 18.078 21.312 1 95.38 43 ASN B C 1
ATOM 1499 O O . ASN B 1 43 ? 0.12 18.094 20.078 1 95.38 43 ASN B O 1
ATOM 1503 N N . MET B 1 44 ? -0.759 17.594 22.094 1 95.81 44 MET B N 1
ATOM 1504 C CA . MET B 1 44 ? -1.935 16.922 21.562 1 95.81 44 MET B CA 1
ATOM 1505 C C . MET B 1 44 ? -2.994 17.938 21.141 1 95.81 44 MET B C 1
ATOM 1507 O O . MET B 1 44 ? -3.967 17.578 20.469 1 95.81 44 MET B O 1
ATOM 1511 N N . GLU B 1 45 ? -2.824 19.203 21.438 1 96.19 45 GLU B N 1
ATOM 1512 C CA . GLU B 1 45 ? -3.863 20.203 21.234 1 96.19 45 GLU B CA 1
ATOM 1513 C C . GLU B 1 45 ? -4.309 20.25 19.781 1 96.19 45 GLU B C 1
ATOM 1515 O O . GLU B 1 45 ? -5.5 20.125 19.484 1 96.19 45 GLU B O 1
ATOM 1520 N N . GLU B 1 46 ? -3.385 20.422 18.938 1 96.69 46 GLU B N 1
ATOM 1521 C CA . GLU B 1 46 ? -3.754 20.562 17.531 1 96.69 46 GLU B CA 1
ATOM 1522 C C . GLU B 1 46 ? -4.199 19.219 16.953 1 96.69 46 GLU B C 1
ATOM 1524 O O . GLU B 1 46 ? -5.262 19.125 16.328 1 96.69 46 GLU B O 1
ATOM 1529 N N . PRO B 1 47 ? -3.432 18.094 17.172 1 98.06 47 PRO B N 1
ATOM 1530 C CA . PRO B 1 47 ? -3.906 16.797 16.688 1 98.06 47 PRO B CA 1
ATOM 1531 C C . PRO B 1 47 ? -5.312 16.469 17.172 1 98.06 47 PRO B C 1
ATOM 1533 O O . PRO B 1 47 ? -6.078 15.812 16.469 1 98.06 47 PRO B O 1
ATOM 1536 N N . LEU B 1 48 ? -5.617 16.875 18.328 1 98.25 48 LEU B N 1
ATOM 1537 C CA . LEU B 1 48 ? -6.926 16.578 18.906 1 98.25 48 LEU B CA 1
ATOM 1538 C C . LEU B 1 48 ? -8.039 17.219 18.094 1 98.25 48 LEU B C 1
ATOM 1540 O O . LEU B 1 48 ? -9.094 16.609 17.891 1 98.25 48 LEU B O 1
ATOM 1544 N N . ILE B 1 49 ? -7.773 18.391 17.641 1 98.12 49 ILE B N 1
ATOM 1545 C CA . ILE B 1 49 ? -8.75 19.094 16.812 1 98.12 49 ILE B CA 1
ATOM 1546 C C . ILE B 1 49 ? -8.977 18.312 15.523 1 98.12 49 ILE B C 1
ATOM 1548 O O . ILE B 1 49 ? -10.125 18.094 15.109 1 98.12 49 ILE B O 1
ATOM 1552 N N . TYR B 1 50 ? -7.883 17.859 14.891 1 98.38 50 TYR B N 1
ATOM 1553 C CA . TYR B 1 50 ? -7.969 17.062 13.672 1 98.38 50 TYR B CA 1
ATOM 1554 C C . TYR B 1 50 ? -8.797 15.805 13.891 1 98.38 50 TYR B C 1
ATOM 1556 O O . TYR B 1 50 ? -9.766 15.562 13.172 1 98.38 50 TYR B O 1
ATOM 1564 N N . VAL B 1 51 ? -8.453 15.023 14.953 1 98.44 51 VAL B N 1
ATOM 1565 C CA . VAL B 1 51 ? -9.016 13.703 15.195 1 98.44 51 VAL B CA 1
ATOM 1566 C C . VAL B 1 51 ? -10.492 13.828 15.57 1 98.44 51 VAL B C 1
ATOM 1568 O O . VAL B 1 51 ? -11.328 13.047 15.109 1 98.44 51 VAL B O 1
ATOM 1571 N N . LYS B 1 52 ? -10.828 14.812 16.359 1 98.44 52 LYS B N 1
ATOM 1572 C CA . LYS B 1 52 ? -12.219 15.039 16.75 1 98.44 52 LYS B CA 1
ATOM 1573 C C . LYS B 1 52 ? -13.086 15.367 15.547 1 98.44 52 LYS B C 1
ATOM 1575 O O . LYS B 1 52 ? -14.172 14.805 15.391 1 98.44 52 LYS B O 1
ATOM 1580 N N . TYR B 1 53 ? -12.617 16.281 14.758 1 98.38 53 TYR B N 1
ATOM 1581 C CA . TYR B 1 53 ? -13.383 16.672 13.578 1 98.38 53 TYR B CA 1
ATOM 1582 C C . TYR B 1 53 ? -13.586 15.477 12.648 1 98.38 53 TYR B C 1
ATOM 1584 O O . TYR B 1 53 ? -14.711 15.219 12.195 1 98.38 53 TYR B O 1
ATOM 1592 N N . ILE B 1 54 ? -12.547 14.734 12.344 1 98.5 54 ILE B N 1
ATOM 1593 C CA . ILE B 1 54 ? -12.609 13.609 11.414 1 98.5 54 ILE B CA 1
ATOM 1594 C C . ILE B 1 54 ? -13.57 12.547 11.945 1 98.5 54 ILE B C 1
ATOM 1596 O O . ILE B 1 54 ? -14.414 12.039 11.203 1 98.5 54 ILE B O 1
ATOM 1600 N N . LYS B 1 55 ? -13.406 12.258 13.234 1 98.38 55 LYS B N 1
ATOM 1601 C CA . LYS B 1 55 ? -14.281 11.25 13.836 1 98.38 55 LYS B CA 1
ATOM 1602 C C . LYS B 1 55 ? -15.742 11.68 13.766 1 98.38 55 LYS B C 1
ATOM 1604 O O . LYS B 1 55 ? -16.609 10.883 13.414 1 98.38 55 LYS B O 1
ATOM 1609 N N . GLU B 1 56 ? -16.047 12.906 14.062 1 97.62 56 GLU B N 1
ATOM 1610 C CA . GLU B 1 56 ? -17.406 13.43 14.117 1 97.62 56 GLU B CA 1
ATOM 1611 C C . GLU B 1 56 ? -18.016 13.539 12.727 1 97.62 56 GLU B C 1
ATOM 1613 O O . GLU B 1 56 ? -19.25 13.508 12.57 1 97.62 56 GLU B O 1
ATOM 1618 N N . ASN B 1 57 ? -17.156 13.703 11.734 1 97.94 57 ASN B N 1
ATOM 1619 C CA . ASN B 1 57 ? -17.641 13.891 10.375 1 97.94 57 ASN B CA 1
ATOM 1620 C C . ASN B 1 57 ? -17.203 12.75 9.461 1 97.94 57 ASN B C 1
ATOM 1622 O O . ASN B 1 57 ? -17.062 12.945 8.25 1 97.94 57 ASN B O 1
ATOM 1626 N N . LEU B 1 58 ? -16.953 11.617 10.008 1 97.88 58 LEU B N 1
ATOM 1627 C CA . LEU B 1 58 ? -16.359 10.492 9.297 1 97.88 58 LEU B CA 1
ATOM 1628 C C . LEU B 1 58 ? -17.219 10.094 8.094 1 97.88 58 LEU B C 1
ATOM 1630 O O . LEU B 1 58 ? -16.703 9.914 6.992 1 97.88 58 LEU B O 1
ATOM 1634 N N . SER B 1 59 ? -18.516 9.984 8.32 1 97.31 59 SER B N 1
ATOM 1635 C CA . SER B 1 59 ? -19.406 9.562 7.254 1 97.31 59 SER B CA 1
ATOM 1636 C C . SER B 1 59 ? -19.391 10.547 6.094 1 97.31 59 SER B C 1
ATOM 1638 O O . SER B 1 59 ? -19.375 10.141 4.93 1 97.31 59 SER B O 1
ATOM 1640 N N . SER B 1 60 ? -19.406 11.82 6.391 1 97.81 60 SER B N 1
ATOM 1641 C CA . SER B 1 60 ? -19.375 12.859 5.367 1 97.81 60 SER B CA 1
ATOM 1642 C C . SER B 1 60 ? -18.047 12.859 4.613 1 97.81 60 SER B C 1
ATOM 1644 O O . SER B 1 60 ? -18.031 13.016 3.391 1 97.81 60 SER B O 1
ATOM 1646 N N . ILE B 1 61 ? -17 12.703 5.32 1 98.06 61 ILE B N 1
ATOM 1647 C CA . ILE B 1 61 ? -15.664 12.68 4.727 1 98.06 61 ILE B CA 1
ATOM 1648 C C . ILE B 1 61 ? -15.531 11.469 3.811 1 98.06 61 ILE B C 1
ATOM 1650 O O . ILE B 1 61 ? -15.07 11.586 2.674 1 98.06 61 ILE B O 1
ATOM 1654 N N . ASP B 1 62 ? -16.016 10.312 4.293 1 97.38 62 ASP B N 1
ATOM 1655 C CA . ASP B 1 62 ? -15.961 9.094 3.494 1 97.38 62 ASP B CA 1
ATOM 1656 C C . ASP B 1 62 ? -16.812 9.219 2.232 1 97.38 62 ASP B C 1
ATOM 1658 O O . ASP B 1 62 ? -16.438 8.703 1.176 1 97.38 62 ASP B O 1
ATOM 1662 N N . LYS B 1 63 ? -17.906 9.883 2.363 1 96.88 63 LYS B N 1
ATOM 1663 C CA . LYS B 1 63 ? -18.766 10.094 1.207 1 96.88 63 LYS B CA 1
ATOM 1664 C C . LYS B 1 63 ? -18.062 10.938 0.145 1 96.88 63 LYS B C 1
ATOM 1666 O O . LYS B 1 63 ? -18.219 10.688 -1.053 1 96.88 63 LYS B O 1
ATOM 1671 N N . ILE B 1 64 ? -17.312 11.992 0.589 1 96.69 64 ILE B N 1
ATOM 1672 C CA . ILE B 1 64 ? -16.562 12.82 -0.34 1 96.69 64 ILE B CA 1
ATOM 1673 C C . ILE B 1 64 ? -15.555 11.961 -1.1 1 96.69 64 ILE B C 1
ATOM 1675 O O . ILE B 1 64 ? -15.391 12.109 -2.314 1 96.69 64 ILE B O 1
ATOM 1679 N N . ILE B 1 65 ? -14.859 11.055 -0.403 1 96.88 65 ILE B N 1
ATOM 1680 C CA . ILE B 1 65 ? -13.914 10.141 -1.035 1 96.88 65 ILE B CA 1
ATOM 1681 C C . ILE B 1 65 ? -14.641 9.258 -2.045 1 96.88 65 ILE B C 1
ATOM 1683 O O . ILE B 1 65 ? -14.227 9.164 -3.205 1 96.88 65 ILE B O 1
ATOM 1687 N N . GLU B 1 66 ? -15.711 8.664 -1.604 1 95.56 66 GLU B N 1
ATOM 1688 C CA . GLU B 1 66 ? -16.484 7.727 -2.42 1 95.56 66 GLU B CA 1
ATOM 1689 C C . GLU B 1 66 ? -16.969 8.383 -3.705 1 95.56 66 GLU B C 1
ATOM 1691 O O . GLU B 1 66 ? -16.953 7.77 -4.773 1 95.56 66 GLU B O 1
ATOM 1696 N N . ASP B 1 67 ? -17.422 9.578 -3.562 1 94.38 67 ASP B N 1
ATOM 1697 C CA . ASP B 1 67 ? -17.969 10.32 -4.695 1 94.38 67 ASP B CA 1
ATOM 1698 C C . ASP B 1 67 ? -16.891 10.602 -5.738 1 94.38 67 ASP B C 1
ATOM 1700 O O . ASP B 1 67 ? -17.203 10.961 -6.879 1 94.38 67 ASP B O 1
ATOM 1704 N N . ASN B 1 68 ? -15.656 10.523 -5.305 1 94.19 68 ASN B N 1
ATOM 1705 C CA . ASN B 1 68 ? -14.57 10.844 -6.223 1 94.19 68 ASN B CA 1
ATOM 1706 C C . ASN B 1 68 ? -13.781 9.602 -6.617 1 94.19 68 ASN B C 1
ATOM 1708 O O . ASN B 1 68 ? -12.664 9.703 -7.133 1 94.19 68 ASN B O 1
ATOM 1712 N N . LEU B 1 69 ? -14.336 8.516 -6.254 1 90.69 69 LEU B N 1
ATOM 1713 C CA . LEU B 1 69 ? -13.766 7.238 -6.676 1 90.69 69 LEU B CA 1
ATOM 1714 C C . LEU B 1 69 ? -14.289 6.84 -8.055 1 90.69 69 LEU B C 1
ATOM 1716 O O . LEU B 1 69 ? -15.461 7.051 -8.359 1 90.69 69 LEU B O 1
ATOM 1720 N N . LYS B 1 70 ? -13.375 6.566 -8.945 1 80.56 70 LYS B N 1
ATOM 1721 C CA . LYS B 1 70 ? -13.742 6.066 -10.266 1 80.56 70 LYS B CA 1
ATOM 1722 C C . LYS B 1 70 ? -13.664 4.543 -10.32 1 80.56 70 LYS B C 1
ATOM 1724 O O . LYS B 1 70 ? -12.594 3.967 -10.133 1 80.56 70 LYS B O 1
ATOM 1729 N N . ASN B 1 71 ? -14.789 3.795 -10.57 1 76 71 ASN B N 1
ATOM 1730 C CA . ASN B 1 71 ? -14.82 2.369 -10.883 1 76 71 ASN B CA 1
ATOM 1731 C C . ASN B 1 71 ? -14.359 1.531 -9.688 1 76 71 ASN B C 1
ATOM 1733 O O . ASN B 1 71 ? -13.883 0.408 -9.867 1 76 71 ASN B O 1
ATOM 1737 N N . TRP B 1 72 ? -14.094 2.086 -8.461 1 75.38 72 TRP B N 1
ATOM 1738 C CA . TRP B 1 72 ? -13.68 1.36 -7.262 1 75.38 72 TRP B CA 1
ATOM 1739 C C . TRP B 1 72 ? -14.68 1.562 -6.133 1 75.38 72 TRP B C 1
ATOM 1741 O O . TRP B 1 72 ? -15.352 2.596 -6.062 1 75.38 72 TRP B O 1
ATOM 1751 N N . SER B 1 73 ? -14.797 0.517 -5.383 1 87.75 73 SER B N 1
ATOM 1752 C CA . SER B 1 73 ? -15.578 0.662 -4.156 1 87.75 73 SER B CA 1
ATOM 1753 C C . SER B 1 73 ? -14.711 1.163 -3.006 1 87.75 73 SER B C 1
ATOM 1755 O O . SER B 1 73 ? -13.492 0.975 -3.01 1 87.75 73 SER B O 1
ATOM 1757 N N . PHE B 1 74 ? -15.32 1.884 -2.113 1 91.62 74 PHE B N 1
ATOM 1758 C CA . PHE B 1 74 ? -14.641 2.449 -0.954 1 91.62 74 PHE B CA 1
ATOM 1759 C C . PHE B 1 74 ? -13.898 1.368 -0.18 1 91.62 74 PHE B C 1
ATOM 1761 O O . PHE B 1 74 ? -12.789 1.599 0.308 1 91.62 74 PHE B O 1
ATOM 1768 N N . ASP B 1 75 ? -14.477 0.125 -0.159 1 87.94 75 ASP B N 1
ATOM 1769 C CA . ASP B 1 75 ? -13.93 -0.965 0.646 1 87.94 75 ASP B CA 1
ATOM 1770 C C . ASP B 1 75 ? -12.633 -1.496 0.046 1 87.94 75 ASP B C 1
ATOM 1772 O O . ASP B 1 75 ? -11.867 -2.191 0.721 1 87.94 75 ASP B O 1
ATOM 1776 N N . ARG B 1 76 ? -12.305 -1.107 -1.141 1 86.25 76 ARG B N 1
ATOM 1777 C CA . ARG B 1 76 ? -11.117 -1.608 -1.826 1 86.25 76 ARG B CA 1
ATOM 1778 C C . ARG B 1 76 ? -9.93 -0.668 -1.63 1 86.25 76 ARG B C 1
ATOM 1780 O O . ARG B 1 76 ? -8.797 -1.011 -1.97 1 86.25 76 ARG B O 1
ATOM 1787 N N . ILE B 1 77 ? -10.242 0.531 -1.11 1 93.5 77 ILE B N 1
ATOM 1788 C CA . ILE B 1 77 ? -9.164 1.467 -0.818 1 93.5 77 ILE B CA 1
ATOM 1789 C C . ILE B 1 77 ? -8.344 0.952 0.359 1 93.5 77 ILE B C 1
ATOM 1791 O O . ILE B 1 77 ? -8.898 0.464 1.347 1 93.5 77 ILE B O 1
ATOM 1795 N N . GLY B 1 78 ? -7.023 1.022 0.224 1 94.31 78 GLY B N 1
ATOM 1796 C CA . GLY B 1 78 ? -6.164 0.626 1.327 1 94.31 78 GLY B CA 1
ATOM 1797 C C . GLY B 1 78 ? -6.383 1.453 2.58 1 94.31 78 GLY B C 1
ATOM 1798 O O . GLY B 1 78 ? -6.719 2.637 2.5 1 94.31 78 GLY B O 1
ATOM 1799 N N . ASN B 1 79 ? -6.137 0.832 3.697 1 95.31 79 ASN B N 1
ATOM 1800 C CA . ASN B 1 79 ? -6.344 1.508 4.973 1 95.31 79 ASN B CA 1
ATOM 1801 C C . ASN B 1 79 ? -5.441 2.73 5.113 1 95.31 79 ASN B C 1
ATOM 1803 O O . ASN B 1 79 ? -5.844 3.74 5.695 1 95.31 79 ASN B O 1
ATOM 1807 N N . VAL B 1 80 ? -4.207 2.629 4.609 1 97.5 80 VAL B N 1
ATOM 1808 C CA . VAL B 1 80 ? -3.303 3.775 4.625 1 97.5 80 VAL B CA 1
ATOM 1809 C C . VAL B 1 80 ? -3.902 4.918 3.812 1 97.5 80 VAL B C 1
ATOM 1811 O O . VAL B 1 80 ? -4.012 6.047 4.301 1 97.5 80 VAL B O 1
ATOM 1814 N N . GLU B 1 81 ? -4.305 4.625 2.592 1 97.94 81 GLU B N 1
ATOM 1815 C CA . GLU B 1 81 ? -4.863 5.633 1.697 1 97.94 81 GLU B CA 1
ATOM 1816 C C . GLU B 1 81 ? -6.141 6.242 2.275 1 97.94 81 GLU B C 1
ATOM 1818 O O . GLU B 1 81 ? -6.344 7.457 2.201 1 97.94 81 GLU B O 1
ATOM 1823 N N . LYS B 1 82 ? -6.984 5.461 2.883 1 97.81 82 LYS B N 1
ATOM 1824 C CA . LYS B 1 82 ? -8.188 5.969 3.533 1 97.81 82 LYS B CA 1
ATOM 1825 C C . LYS B 1 82 ? -7.84 7 4.605 1 97.81 82 LYS B C 1
ATOM 1827 O O . LYS B 1 82 ? -8.422 8.086 4.645 1 97.81 82 LYS B O 1
ATOM 1832 N N . SER B 1 83 ? -6.906 6.613 5.422 1 98.56 83 SER B N 1
ATOM 1833 C CA . SER B 1 83 ? -6.527 7.465 6.539 1 98.56 83 SER B CA 1
ATOM 1834 C C . SER B 1 83 ? -5.938 8.789 6.055 1 98.56 83 SER B C 1
ATOM 1836 O O . SER B 1 83 ? -6.281 9.852 6.57 1 98.56 83 SER B O 1
ATOM 1838 N N . VAL B 1 84 ? -5.094 8.703 5.039 1 98.81 84 VAL B N 1
ATOM 1839 C CA . VAL B 1 84 ? -4.438 9.891 4.496 1 98.81 84 VAL B CA 1
ATOM 1840 C C . VAL B 1 84 ? -5.473 10.789 3.822 1 98.81 84 VAL B C 1
ATOM 1842 O O . VAL B 1 84 ? -5.441 12.008 3.984 1 98.81 84 VAL B O 1
ATOM 1845 N N . LEU B 1 85 ? -6.402 10.211 3.133 1 98.69 85 LEU B N 1
ATOM 1846 C CA . LEU B 1 85 ? -7.438 10.969 2.439 1 98.69 85 LEU B CA 1
ATOM 1847 C C . LEU B 1 85 ? -8.352 11.672 3.434 1 98.69 85 LEU B C 1
ATOM 1849 O O . LEU B 1 85 ? -8.719 12.836 3.232 1 98.69 85 LEU B O 1
ATOM 1853 N N . ARG B 1 86 ? -8.688 10.977 4.504 1 98.69 86 ARG B N 1
ATOM 1854 C CA . ARG B 1 86 ? -9.531 11.578 5.535 1 98.69 86 ARG B CA 1
ATOM 1855 C C . ARG B 1 86 ? -8.859 12.805 6.141 1 98.69 86 ARG B C 1
ATOM 1857 O O . ARG B 1 86 ? -9.5 13.844 6.316 1 98.69 86 ARG B O 1
ATOM 1864 N N . LEU B 1 87 ? -7.59 12.672 6.379 1 98.75 87 LEU B N 1
ATOM 1865 C CA . LEU B 1 87 ? -6.832 13.805 6.918 1 98.75 87 LEU B CA 1
ATOM 1866 C C . LEU B 1 87 ? -6.793 14.953 5.918 1 98.75 87 LEU B C 1
ATOM 1868 O O . LEU B 1 87 ? -7.023 16.109 6.285 1 98.75 87 LEU B O 1
ATOM 1872 N N . ALA B 1 88 ? -6.484 14.68 4.672 1 98.5 88 ALA B N 1
ATOM 1873 C CA . ALA B 1 88 ? -6.348 15.703 3.637 1 98.5 88 ALA B CA 1
ATOM 1874 C C . ALA B 1 88 ? -7.668 16.438 3.418 1 98.5 88 ALA B C 1
ATOM 1876 O O . ALA B 1 88 ? -7.684 17.656 3.258 1 98.5 88 ALA B O 1
ATOM 1877 N N . ILE B 1 89 ? -8.758 15.719 3.465 1 98.06 89 ILE B N 1
ATOM 1878 C CA . ILE B 1 89 ? -10.07 16.312 3.248 1 98.06 89 ILE B CA 1
ATOM 1879 C C . ILE B 1 89 ? -10.406 17.266 4.398 1 98.06 89 ILE B C 1
ATOM 1881 O O . ILE B 1 89 ? -10.914 18.359 4.18 1 98.06 89 ILE B O 1
ATOM 1885 N N . TYR B 1 90 ? -10.102 16.812 5.629 1 98.31 90 TYR B N 1
ATOM 1886 C CA . TYR B 1 90 ? -10.266 17.719 6.762 1 98.31 90 TYR B CA 1
ATOM 1887 C C . TYR B 1 90 ? -9.523 19.016 6.531 1 98.31 90 TYR B C 1
ATOM 1889 O O . TYR B 1 90 ? -10.078 20.109 6.73 1 98.31 90 TYR B O 1
ATOM 1897 N N . GLU B 1 91 ? -8.227 18.891 6.117 1 97.88 91 GLU B N 1
ATOM 1898 C CA . GLU B 1 91 ? -7.418 20.094 5.941 1 97.88 91 GLU B CA 1
ATOM 1899 C C . GLU B 1 91 ? -7.969 20.969 4.824 1 97.88 91 GLU B C 1
ATOM 1901 O O . GLU B 1 91 ? -7.996 22.188 4.949 1 97.88 91 GLU B O 1
ATOM 1906 N N . ILE B 1 92 ? -8.422 20.359 3.764 1 97.06 92 ILE B N 1
ATOM 1907 C CA . ILE B 1 92 ? -8.984 21.094 2.637 1 97.06 92 ILE B CA 1
ATOM 1908 C C . ILE B 1 92 ? -10.227 21.859 3.086 1 97.06 92 ILE B C 1
ATOM 1910 O O . ILE B 1 92 ? -10.43 23.016 2.699 1 97.06 92 ILE B O 1
ATOM 1914 N N . LEU B 1 93 ? -11.016 21.25 3.949 1 95.88 93 LEU B N 1
ATOM 1915 C CA . LEU B 1 93 ? -12.297 21.828 4.355 1 95.88 93 LEU B CA 1
ATOM 1916 C C . LEU B 1 93 ? -12.102 22.875 5.441 1 95.88 93 LEU B C 1
ATOM 1918 O O . LEU B 1 93 ? -12.805 23.891 5.461 1 95.88 93 LEU B O 1
ATOM 1922 N N . GLU B 1 94 ? -11.148 22.625 6.34 1 96.25 94 GLU B N 1
ATOM 1923 C CA . GLU B 1 94 ? -11.148 23.406 7.578 1 96.25 94 GLU B CA 1
ATOM 1924 C C . GLU B 1 94 ? -9.914 24.297 7.672 1 96.25 94 GLU B C 1
ATOM 1926 O O . GLU B 1 94 ? -9.883 25.234 8.461 1 96.25 94 GLU B O 1
ATOM 1931 N N . LYS B 1 95 ? -8.805 23.859 7.012 1 94.94 95 LYS B N 1
ATOM 1932 C CA . LYS B 1 95 ? -7.566 24.625 7.078 1 94.94 95 LYS B CA 1
ATOM 1933 C C . LYS B 1 95 ? -7.391 25.5 5.836 1 94.94 95 LYS B C 1
ATOM 1935 O O . LYS B 1 95 ? -6.453 25.297 5.062 1 94.94 95 LYS B O 1
ATOM 1940 N N . LYS B 1 96 ? -8.094 26.609 5.793 1 91.75 96 LYS B N 1
ATOM 1941 C CA . LYS B 1 96 ? -8.188 27.453 4.605 1 91.75 96 LYS B CA 1
ATOM 1942 C C . LYS B 1 96 ? -6.898 28.234 4.395 1 91.75 96 LYS B C 1
ATOM 1944 O O . LYS B 1 96 ? -6.605 28.672 3.279 1 91.75 96 LYS B O 1
ATOM 1949 N N . GLU B 1 97 ? -6.18 28.406 5.371 1 93.5 97 GLU B N 1
ATOM 1950 C CA . GLU B 1 97 ? -4.93 29.156 5.277 1 93.5 97 GLU B CA 1
ATOM 1951 C C . GLU B 1 97 ? -3.84 28.344 4.594 1 93.5 97 GLU B C 1
ATOM 1953 O O . GLU B 1 97 ? -2.832 28.891 4.148 1 93.5 97 GLU B O 1
ATOM 1958 N N . THR B 1 98 ? -4.012 27.031 4.555 1 95.38 98 THR B N 1
ATOM 1959 C CA . THR B 1 98 ? -3.027 26.156 3.922 1 95.38 98 THR B CA 1
ATOM 1960 C C . THR B 1 98 ? -3.367 25.938 2.449 1 95.38 98 THR B C 1
ATOM 1962 O O . THR B 1 98 ? -4.461 25.469 2.123 1 95.38 98 THR B O 1
ATOM 1965 N N . PRO B 1 99 ? -2.471 26.359 1.534 1 95.62 99 PRO B N 1
ATOM 1966 C CA . PRO B 1 99 ? -2.732 26.094 0.116 1 95.62 99 PRO B CA 1
ATOM 1967 C C . PRO B 1 99 ? -3.053 24.641 -0.169 1 95.62 99 PRO B C 1
ATOM 1969 O O . PRO B 1 99 ? -2.398 23.734 0.37 1 95.62 99 PRO B O 1
ATOM 1972 N N . ILE B 1 100 ? -4.004 24.438 -1.005 1 96.19 100 ILE B N 1
ATOM 1973 C CA . ILE B 1 100 ? -4.477 23.094 -1.326 1 96.19 100 ILE B CA 1
ATOM 1974 C C . ILE B 1 100 ? -3.326 22.266 -1.884 1 96.19 100 ILE B C 1
ATOM 1976 O O . ILE B 1 100 ? -3.203 21.078 -1.574 1 96.19 100 ILE B O 1
ATOM 1980 N N . LYS B 1 101 ? -2.48 22.906 -2.678 1 95.62 101 LYS B N 1
ATOM 1981 C CA . LYS B 1 101 ? -1.337 22.219 -3.26 1 95.62 101 LYS B CA 1
ATOM 1982 C C . LYS B 1 101 ? -0.434 21.641 -2.176 1 95.62 101 LYS B C 1
ATOM 1984 O O . LYS B 1 101 ? 0.106 20.531 -2.332 1 95.62 101 LYS B O 1
ATOM 1989 N N . VAL B 1 102 ? -0.243 22.328 -1.138 1 97 102 VAL B N 1
ATOM 1990 C CA . VAL B 1 102 ? 0.595 21.875 -0.033 1 97 102 VAL B CA 1
ATOM 1991 C C . VAL B 1 102 ? -0.057 20.688 0.653 1 97 102 VAL B C 1
ATOM 1993 O O . VAL B 1 102 ? 0.62 19.703 0.992 1 97 102 VAL B O 1
ATOM 1996 N N . ILE B 1 103 ? -1.39 20.75 0.853 1 97.62 103 ILE B N 1
ATOM 1997 C CA . ILE B 1 103 ? -2.135 19.656 1.467 1 97.62 103 ILE B CA 1
ATOM 1998 C C . ILE B 1 103 ? -1.971 18.391 0.634 1 97.62 103 ILE B C 1
ATOM 2000 O O . ILE B 1 103 ? -1.691 17.312 1.175 1 97.62 103 ILE B O 1
ATOM 2004 N N . ILE B 1 104 ? -2.1 18.547 -0.687 1 97.94 104 ILE B N 1
ATOM 2005 C CA . ILE B 1 104 ? -2.002 17.422 -1.603 1 97.94 104 ILE B CA 1
ATOM 2006 C C . ILE B 1 104 ? -0.588 16.844 -1.564 1 97.94 104 ILE B C 1
ATOM 2008 O O . ILE B 1 104 ? -0.408 15.633 -1.463 1 97.94 104 ILE B O 1
ATOM 2012 N N . ASP B 1 105 ? 0.435 17.688 -1.584 1 97.88 105 ASP B N 1
ATOM 2013 C CA . ASP B 1 105 ? 1.825 17.25 -1.565 1 97.88 105 ASP B CA 1
ATOM 2014 C C . ASP B 1 105 ? 2.135 16.469 -0.291 1 97.88 105 ASP B C 1
ATOM 2016 O O . ASP B 1 105 ? 2.777 15.422 -0.341 1 97.88 105 ASP B O 1
ATOM 2020 N N . GLU B 1 106 ? 1.673 17 0.792 1 98.06 106 GLU B N 1
ATOM 2021 C CA . GLU B 1 106 ? 1.897 16.328 2.066 1 98.06 106 GLU B CA 1
ATOM 2022 C C . GLU B 1 106 ? 1.176 14.977 2.113 1 98.06 106 GLU B C 1
ATOM 2024 O O . GLU B 1 106 ? 1.724 13.992 2.605 1 98.06 106 GLU B O 1
ATOM 2029 N N . ALA B 1 107 ? -0.043 14.961 1.594 1 98.56 107 ALA B N 1
ATOM 2030 C CA . ALA B 1 107 ? -0.825 13.727 1.571 1 98.56 107 ALA B CA 1
ATOM 2031 C C . ALA B 1 107 ? -0.117 12.648 0.76 1 98.56 107 ALA B C 1
ATOM 2033 O O . ALA B 1 107 ? -0.061 11.492 1.177 1 98.56 107 ALA B O 1
ATOM 2034 N N . ILE B 1 108 ? 0.383 13.039 -0.362 1 98.62 108 ILE B N 1
ATOM 2035 C CA . ILE B 1 108 ? 1.1 12.109 -1.229 1 98.62 108 ILE B CA 1
ATOM 2036 C C . ILE B 1 108 ? 2.293 11.516 -0.481 1 98.62 108 ILE B C 1
ATOM 2038 O O . ILE B 1 108 ? 2.475 10.297 -0.453 1 98.62 108 ILE B O 1
ATOM 2042 N N . GLU B 1 109 ? 3.055 12.359 0.151 1 98.31 109 GLU B N 1
ATOM 2043 C CA . GLU B 1 109 ? 4.254 11.914 0.859 1 98.31 109 GLU B CA 1
ATOM 2044 C C . GLU B 1 109 ? 3.898 10.992 2.023 1 98.31 109 GLU B C 1
ATOM 2046 O O . GLU B 1 109 ? 4.574 9.992 2.252 1 98.31 109 GLU B O 1
ATOM 2051 N N . LEU B 1 110 ? 2.904 11.336 2.725 1 98.5 110 LEU B N 1
ATOM 2052 C CA . LEU B 1 110 ? 2.475 10.523 3.859 1 98.5 110 LEU B CA 1
ATOM 2053 C C . LEU B 1 110 ? 1.959 9.172 3.393 1 98.5 110 LEU B C 1
ATOM 2055 O O . LEU B 1 110 ? 2.229 8.148 4.027 1 98.5 110 LEU B O 1
ATOM 2059 N N . SER B 1 111 ? 1.176 9.164 2.301 1 98.56 111 SER B N 1
ATOM 2060 C CA . SER B 1 111 ? 0.679 7.906 1.757 1 98.56 111 SER B CA 1
ATOM 2061 C C . SER B 1 111 ? 1.828 6.988 1.346 1 98.56 111 SER B C 1
ATOM 2063 O O . SER B 1 111 ? 1.793 5.785 1.607 1 98.56 111 SER B O 1
ATOM 2065 N N . LYS B 1 112 ? 2.816 7.59 0.697 1 98.25 112 LYS B N 1
ATOM 2066 C CA . LYS B 1 112 ? 4 6.836 0.3 1 98.25 112 LYS B CA 1
ATOM 2067 C C . LYS B 1 112 ? 4.699 6.227 1.513 1 98.25 112 LYS B C 1
ATOM 2069 O O . LYS B 1 112 ? 4.98 5.027 1.538 1 98.25 112 LYS B O 1
ATOM 2074 N N . LYS B 1 113 ? 4.945 7 2.479 1 97.81 113 LYS B N 1
ATOM 2075 C CA . LYS B 1 113 ? 5.668 6.582 3.676 1 97.81 113 LYS B CA 1
ATOM 2076 C C . LYS B 1 113 ? 4.961 5.426 4.371 1 97.81 113 LYS B C 1
ATOM 2078 O O . LYS B 1 113 ? 5.562 4.379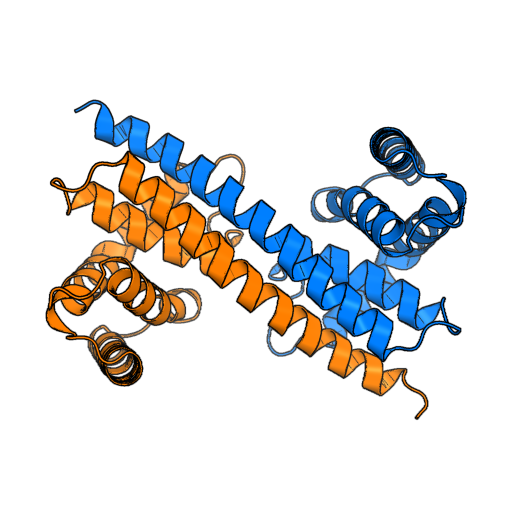 4.617 1 97.81 113 LYS B O 1
ATOM 2083 N N . TYR B 1 114 ? 3.738 5.605 4.633 1 98 114 TYR B N 1
ATOM 2084 C CA . TYR B 1 114 ? 3.01 4.629 5.434 1 98 114 TYR B 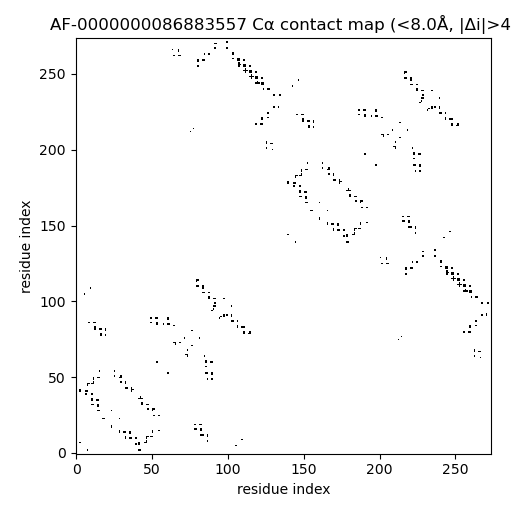CA 1
ATOM 2085 C C . TYR B 1 114 ? 2.686 3.385 4.617 1 98 114 TYR B C 1
ATOM 2087 O O . TYR B 1 114 ? 2.654 2.273 5.152 1 98 114 TYR B O 1
ATOM 2095 N N . SER B 1 115 ? 2.389 3.535 3.34 1 97.81 115 SER B N 1
ATOM 2096 C CA . SER B 1 115 ? 2.123 2.365 2.512 1 97.81 115 SER B CA 1
ATOM 2097 C C . SER B 1 115 ? 3.361 1.482 2.387 1 97.81 115 SER B C 1
ATOM 2099 O O . SER B 1 115 ? 3.258 0.254 2.404 1 97.81 115 SER B O 1
ATOM 2101 N N . GLU B 1 116 ? 4.504 2.186 2.16 1 97.38 116 GLU B N 1
ATOM 2102 C CA . GLU B 1 116 ? 5.773 1.466 2.098 1 97.38 116 GLU B CA 1
ATOM 2103 C C . GLU B 1 116 ? 5.992 0.631 3.355 1 97.38 116 GLU B C 1
ATOM 2105 O O . GLU B 1 116 ? 6.309 -0.558 3.271 1 97.38 116 GLU B O 1
ATOM 2110 N N . GLU B 1 117 ? 5.773 1.235 4.512 1 96.38 117 GLU B N 1
ATOM 2111 C CA . GLU B 1 117 ? 5.992 0.576 5.793 1 96.38 117 GLU B CA 1
ATOM 2112 C C . GLU B 1 117 ? 5.031 -0.595 5.984 1 96.38 117 GLU B C 1
ATOM 2114 O O . GLU B 1 117 ? 5.445 -1.689 6.367 1 96.38 117 GLU B O 1
ATOM 2119 N N . THR B 1 118 ? 3.789 -0.387 5.676 1 96.56 118 THR B N 1
ATOM 2120 C CA . THR B 1 118 ? 2.756 -1.395 5.887 1 96.56 118 THR B CA 1
ATOM 2121 C C . THR B 1 118 ? 2.939 -2.568 4.926 1 96.56 118 THR B C 1
ATOM 2123 O O . THR B 1 118 ? 2.824 -3.729 5.328 1 96.56 118 THR B O 1
ATOM 2126 N N . SER B 1 119 ? 3.24 -2.281 3.703 1 97.25 119 SER B N 1
ATOM 2127 C CA . SER B 1 119 ? 3.416 -3.312 2.686 1 97.25 119 SER B CA 1
ATOM 2128 C C . SER B 1 119 ? 4.602 -4.215 3.01 1 97.25 119 SER B C 1
ATOM 2130 O O . SER B 1 119 ? 4.48 -5.441 2.977 1 97.25 119 SER B O 1
ATOM 2132 N N . GLY B 1 120 ? 5.746 -3.619 3.342 1 97.69 120 GLY B N 1
ATOM 2133 C CA . GLY B 1 120 ? 6.922 -4.395 3.695 1 97.69 120 GLY B CA 1
ATOM 2134 C C . GLY B 1 120 ? 6.691 -5.332 4.867 1 97.69 120 GLY B C 1
ATOM 2135 O O . GLY B 1 120 ? 7.047 -6.508 4.805 1 97.69 120 GLY B O 1
ATOM 2136 N N . LYS B 1 121 ? 6.109 -4.801 5.887 1 97.25 121 LYS B N 1
ATOM 2137 C CA . LYS B 1 121 ? 5.852 -5.594 7.086 1 97.25 121 LYS B CA 1
ATOM 2138 C C . LYS B 1 121 ? 4.895 -6.742 6.789 1 97.25 121 LYS B C 1
ATOM 2140 O O . LYS B 1 121 ? 5.086 -7.859 7.273 1 97.25 121 LYS B O 1
ATOM 2145 N N . PHE B 1 122 ? 3.9 -6.441 6.027 1 96.62 122 PHE B N 1
ATOM 2146 C CA . PHE B 1 122 ? 2.895 -7.438 5.68 1 96.62 122 PHE B CA 1
ATOM 2147 C C . PHE B 1 122 ? 3.518 -8.586 4.891 1 96.62 122 PHE B C 1
ATOM 2149 O O . PHE B 1 122 ? 3.338 -9.75 5.238 1 96.62 122 PHE B O 1
ATOM 2156 N N . VAL B 1 123 ? 4.258 -8.258 3.863 1 97.88 123 VAL B N 1
ATOM 2157 C CA . VAL B 1 123 ? 4.891 -9.25 3 1 97.88 123 VAL B CA 1
ATOM 2158 C C . VAL B 1 123 ? 5.883 -10.086 3.811 1 97.88 123 VAL B C 1
ATOM 2160 O O . VAL B 1 123 ? 5.902 -11.312 3.709 1 97.88 123 VAL B O 1
ATOM 2163 N N . ASN B 1 124 ? 6.605 -9.367 4.613 1 97.31 124 ASN B N 1
ATOM 2164 C CA . ASN B 1 124 ? 7.547 -10.07 5.48 1 97.31 124 ASN B CA 1
ATOM 2165 C C . ASN B 1 124 ? 6.828 -11.062 6.398 1 97.31 124 ASN B C 1
ATOM 2167 O O . ASN B 1 124 ? 7.266 -12.203 6.547 1 97.31 124 ASN B O 1
ATOM 2171 N N . GLY B 1 125 ? 5.805 -10.672 7.02 1 95.56 125 GLY B N 1
ATOM 2172 C CA . GLY B 1 125 ? 5.051 -11.516 7.926 1 95.56 125 GLY B CA 1
ATOM 2173 C C . GLY B 1 125 ? 4.551 -12.797 7.273 1 95.56 125 GLY B C 1
ATOM 2174 O O . GLY B 1 125 ? 4.688 -13.883 7.84 1 95.56 125 GLY B O 1
ATOM 2175 N N . ILE B 1 126 ? 3.992 -12.68 6.098 1 95.88 126 ILE B N 1
ATOM 2176 C CA . ILE B 1 126 ? 3.426 -13.82 5.379 1 95.88 126 ILE B CA 1
ATOM 2177 C C . ILE B 1 126 ? 4.543 -14.758 4.934 1 95.88 126 ILE B C 1
ATOM 2179 O O . ILE B 1 126 ? 4.457 -15.969 5.121 1 95.88 126 ILE B O 1
ATOM 2183 N N . LEU B 1 127 ? 5.629 -14.18 4.328 1 97.19 127 LEU B N 1
ATOM 2184 C CA . LEU B 1 127 ? 6.684 -15.008 3.756 1 97.19 127 LEU B CA 1
ATOM 2185 C C . LEU B 1 127 ? 7.477 -15.711 4.852 1 97.19 127 LEU B C 1
ATOM 2187 O O . LEU B 1 127 ? 7.949 -16.828 4.656 1 97.19 127 LEU B O 1
ATOM 2191 N N . ASP B 1 128 ? 7.59 -15.031 6.004 1 95.12 128 ASP B N 1
ATOM 2192 C CA . ASP B 1 128 ? 8.242 -15.688 7.133 1 95.12 128 ASP B CA 1
ATOM 2193 C C . ASP B 1 128 ? 7.496 -16.953 7.535 1 95.12 128 ASP B C 1
ATOM 2195 O O . ASP B 1 128 ? 8.117 -17.984 7.82 1 95.12 128 ASP B O 1
ATOM 2199 N N . ARG B 1 129 ? 6.23 -16.891 7.555 1 93.94 129 ARG B N 1
ATOM 2200 C CA . ARG B 1 129 ? 5.41 -18.047 7.898 1 93.94 129 ARG B CA 1
ATOM 2201 C C . ARG B 1 129 ? 5.523 -19.125 6.832 1 93.94 129 ARG B C 1
ATOM 2203 O O . ARG B 1 129 ? 5.629 -20.312 7.156 1 93.94 129 ARG B O 1
ATOM 2210 N N . ILE B 1 130 ? 5.551 -18.766 5.578 1 93.75 130 ILE B N 1
ATOM 2211 C CA . ILE B 1 130 ? 5.637 -19.719 4.469 1 93.75 130 ILE B CA 1
ATOM 2212 C C . ILE B 1 130 ? 7.012 -20.375 4.457 1 93.75 130 ILE B C 1
ATOM 2214 O O . ILE B 1 130 ? 7.125 -21.578 4.25 1 93.75 130 ILE B O 1
ATOM 2218 N N . ALA B 1 131 ? 8.008 -19.516 4.637 1 92.56 131 ALA B N 1
ATOM 2219 C CA . ALA B 1 131 ? 9.383 -20.016 4.637 1 92.56 131 ALA B CA 1
ATOM 2220 C C . ALA B 1 131 ? 9.57 -21.094 5.699 1 92.56 131 ALA B C 1
ATOM 2222 O O . ALA B 1 131 ? 10.328 -22.047 5.5 1 92.56 131 ALA B O 1
ATOM 2223 N N . ARG B 1 132 ? 8.914 -20.938 6.785 1 90.38 132 ARG B N 1
ATOM 2224 C CA . ARG B 1 132 ? 9.016 -21.922 7.867 1 90.38 132 ARG B CA 1
ATOM 2225 C C . ARG B 1 132 ? 8.492 -23.281 7.426 1 90.38 132 ARG B C 1
ATOM 2227 O O . ARG B 1 132 ? 8.969 -24.312 7.898 1 90.38 132 ARG B O 1
ATOM 2234 N N . LYS B 1 133 ? 7.566 -23.234 6.551 1 86.94 133 LYS B N 1
ATOM 2235 C CA . LYS B 1 133 ? 6.984 -24.484 6.051 1 86.94 133 LYS B CA 1
ATOM 2236 C C . LYS B 1 133 ? 7.875 -25.109 4.988 1 86.94 133 LYS B C 1
ATOM 2238 O O . LYS B 1 133 ? 7.828 -26.328 4.773 1 86.94 133 LYS B O 1
ATOM 2243 N N . TYR B 1 134 ? 8.586 -24.297 4.277 1 77.62 134 TYR B N 1
ATOM 2244 C CA . TYR B 1 134 ? 9.406 -24.797 3.18 1 77.62 134 TYR B CA 1
ATOM 2245 C C . TYR B 1 134 ? 10.875 -24.875 3.586 1 77.62 134 TYR B C 1
ATOM 2247 O O . TYR B 1 134 ? 11.688 -25.484 2.881 1 77.62 134 TYR B O 1
ATOM 2255 N N . GLU B 1 135 ? 11.492 -23.734 4.223 1 63.84 135 GLU B N 1
ATOM 2256 C CA . GLU B 1 135 ? 12.844 -23.906 4.734 1 63.84 135 GLU B CA 1
ATOM 2257 C C . GLU B 1 135 ? 12.977 -25.219 5.5 1 63.84 135 GLU B C 1
ATOM 2259 O O . GLU B 1 135 ? 12.148 -25.531 6.359 1 63.84 135 GLU B O 1
ATOM 2264 N N . ARG B 1 136 ? 13.125 -26.266 4.723 1 46.03 136 ARG B N 1
ATOM 2265 C CA . ARG B 1 136 ? 13.969 -27.359 5.184 1 46.03 136 ARG B CA 1
ATOM 2266 C C . ARG B 1 136 ? 15.07 -26.844 6.113 1 46.03 136 ARG B C 1
ATOM 2268 O O . ARG B 1 136 ? 15.992 -26.156 5.672 1 46.03 136 ARG B O 1
ATOM 2275 N N . LEU B 1 137 ? 14.93 -26.203 7.02 1 32.88 137 LEU B N 1
ATOM 2276 C CA . LEU B 1 137 ? 16.016 -26.234 7.996 1 32.88 137 LEU B CA 1
ATOM 2277 C C . LEU B 1 137 ? 16.672 -27.609 8.023 1 32.88 137 LEU B C 1
ATOM 2279 O O . LEU B 1 137 ? 16 -28.625 7.859 1 32.88 137 LEU B O 1
#

Radius of gyration: 20.81 Å; Cα contacts (8 Å, |Δi|>4): 281; chains: 2; bounding box: 45×56×50 Å

Foldseek 3Di:
DPPPPLLLLVLLLVLCLCVLPDDDDLVVSLVSSVVSCVVSVHDCVVSNVLNVVCSVCVVVQLVVVQVPDDPDHSNPDDSLLSSLSSSLSSCVVPVVVDDNVVSVVSSVVSSVVVVVVVVVVVVCVVVVVVVVVVVVD/DPPPVLLLLVLLLVLCLCVLPDDDDLVVSLVSSVVSCVVSVHDCVVSNVLNVVCSVCVVVQLVVVQVPDDPDHSNPDDSLLSSLSSSLVCCVVPVVVDDNVVSVVSSVVSSVVVVVVVVVVVVCVVVVVVCVVVPPD

pLDDT: mean 93.74, std 9.93, range [32.88, 98.81]

Nearest PDB structures (foldseek):
  1tzw-assembly1_A  TM=7.724E-01  e=4.892E-06  Thermotoga maritima
  4eya-assembly1_A  TM=7.602E-01  e=3.578E-04  Aquifex aeolicus VF5
  1eyv-assembly1_A  TM=7.476E-01  e=7.702E-04  Mycobacterium tuberculosis
  5lm7-assembly2_D  TM=7.762E-01  e=5.947E-03  Escherichia coli S88
  1cnt-assembly2_3  TM=2.151E-01  e=2.738E+00  Homo sapiens